Protein AF-A0AA39U6V2-F1 (afdb_monomer_lite)

Radius of gyration: 27.91 Å; chains: 1; bounding box: 84×44×66 Å

pLDDT: mean 73.15, std 20.42, range [31.34, 96.06]

Secondary structure (DSSP, 8-state):
--------------SS---------------TT-SSHHHHHHHHHHHHHHHHTTSSTT-------TTTTS--GGGTT-S---GGGGGGHHHHHHHHHHHHHHHHHHHTSPPPSS-PPPHHHHHHTSHHHHHHHHHHHHHHHHHHHHHTPPPSSTTTT-HHHHHHHHHHHHHTT-PPPGGGT-PPPPTT---TT-----HHHHHHHHHHHHHHHHHHHHHHTT-

Foldseek 3Di:
DDDDDDDDDDDDDDDDDDDDDDDDDDDDDDDPPPPPVVVVVVVVVVVVVVVVVPPCPPPPPPPVPVVVVPDDPLVLLPDDDDPLLPVLVVLSVVLSVQLVVLVVVQVVDDDDPPLQQRSSLVSCLDPVSLQSVLSSLLSQLQSCQVVVDPDPDQSRNHLVVLVVSQVSSVVSVHHDDPVSRDRDDDPPRCDVPVPPVPVVNVVVVVVVVVVVVVVVVVVVVVD

Organism: NCBI:txid153914

Sequence (223 aa):
MAFLLCITTVASFPSSLLVVVLAGPSFPFSFPSLQVQASTMLSLLFLSLFLAGRVFAFSFNVTVTPALAALAPSELLDFPFPSSISSCQSACDAANGVIANCTSSAQAATPSPDATPDPASACLCADTTVSALLTCEQCIYTAQIAANVPRSDPRAGSQPLLAAYSAACAAANITLLAPQTALALPENWDGPAGMHLSAAATVFTVMAATGMGVGAMWMLSNL

Structure (mmCIF, N/CA/C/O backbone):
data_AF-A0AA39U6V2-F1
#
_entry.id   AF-A0AA39U6V2-F1
#
loop_
_atom_site.group_PDB
_atom_site.id
_atom_site.type_symbol
_atom_site.label_atom_id
_atom_site.label_alt_id
_atom_site.label_comp_id
_atom_site.label_asym_id
_atom_site.label_entity_id
_atom_site.label_seq_id
_atom_site.pdbx_PDB_ins_code
_atom_site.Cartn_x
_atom_site.Cartn_y
_atom_site.Cartn_z
_atom_site.occupancy
_atom_site.B_iso_or_equiv
_atom_site.auth_seq_id
_atom_site.auth_comp_id
_atom_site.auth_asym_id
_atom_site.auth_atom_id
_atom_site.pdbx_PDB_model_num
ATOM 1 N N . MET A 1 1 ? 29.976 14.182 48.089 1.00 42.72 1 MET A N 1
ATOM 2 C CA . MET A 1 1 ? 29.616 15.269 47.153 1.00 42.72 1 MET A CA 1
ATOM 3 C C . MET A 1 1 ? 28.590 14.708 46.186 1.00 42.72 1 MET A C 1
ATOM 5 O O . MET A 1 1 ? 28.948 13.891 45.352 1.00 42.72 1 MET A O 1
ATOM 9 N N . ALA A 1 2 ? 27.314 15.023 46.401 1.00 37.25 2 ALA A N 1
ATOM 10 C CA . ALA A 1 2 ? 26.205 14.515 45.599 1.00 37.25 2 ALA A CA 1
ATOM 11 C C . ALA A 1 2 ? 25.944 15.482 44.438 1.00 37.25 2 ALA A C 1
ATOM 13 O O . ALA A 1 2 ? 25.658 16.654 44.674 1.00 37.25 2 ALA A O 1
ATOM 14 N N . PHE A 1 3 ? 26.080 15.003 43.202 1.00 37.84 3 PHE A N 1
ATOM 15 C CA . PHE A 1 3 ? 25.697 15.753 42.008 1.00 37.84 3 PHE A CA 1
ATOM 16 C C . PHE A 1 3 ? 24.199 15.537 41.778 1.00 37.84 3 PHE A C 1
ATOM 18 O O . PHE A 1 3 ? 23.766 14.468 41.353 1.00 37.84 3 PHE A O 1
ATOM 25 N N . LEU A 1 4 ? 23.407 16.544 42.143 1.00 43.47 4 LEU A N 1
ATOM 26 C CA . LEU A 1 4 ? 21.963 16.575 41.946 1.00 43.47 4 LEU A CA 1
ATOM 27 C C . LEU A 1 4 ? 21.691 17.004 40.493 1.00 43.47 4 LEU A C 1
ATOM 29 O O . LEU A 1 4 ? 21.831 18.176 40.151 1.00 43.47 4 LEU A O 1
ATOM 33 N N . LEU A 1 5 ? 21.349 16.054 39.622 1.00 42.88 5 LEU A N 1
ATOM 34 C CA . LEU A 1 5 ? 20.934 16.330 38.244 1.00 42.88 5 LEU A CA 1
ATOM 35 C C . LEU A 1 5 ? 19.432 16.646 38.240 1.00 42.88 5 LEU A C 1
ATOM 37 O O . LEU A 1 5 ? 18.590 15.756 38.309 1.00 42.88 5 LEU A O 1
ATOM 41 N N . CYS A 1 6 ? 19.110 17.938 38.212 1.00 39.47 6 CYS A N 1
ATOM 42 C CA . CYS A 1 6 ? 17.753 18.443 38.041 1.00 39.47 6 CYS A CA 1
ATOM 43 C C . CYS A 1 6 ? 17.422 18.440 36.540 1.00 39.47 6 CYS A C 1
ATOM 45 O O . CYS A 1 6 ? 17.970 19.246 35.790 1.00 39.47 6 CYS A O 1
ATOM 47 N N . ILE A 1 7 ? 16.574 17.512 36.090 1.00 41.94 7 ILE A N 1
ATOM 48 C CA . ILE A 1 7 ? 16.043 17.496 34.721 1.00 41.94 7 ILE A CA 1
ATOM 49 C C . ILE A 1 7 ? 14.693 18.210 34.762 1.00 41.94 7 ILE A C 1
ATOM 51 O O . ILE A 1 7 ? 13.699 17.649 35.220 1.00 41.94 7 ILE A O 1
ATOM 55 N N . THR A 1 8 ? 14.659 19.466 34.323 1.00 46.03 8 THR A N 1
ATOM 56 C CA . THR A 1 8 ? 13.411 20.198 34.108 1.00 46.03 8 THR A CA 1
ATOM 57 C C . THR A 1 8 ? 12.792 19.819 32.761 1.00 46.03 8 THR A C 1
ATOM 59 O O . THR A 1 8 ? 13.464 19.645 31.748 1.00 46.03 8 THR A O 1
ATOM 62 N N . THR A 1 9 ? 11.475 19.660 32.799 1.00 41.62 9 THR A N 1
ATOM 63 C CA . THR A 1 9 ? 10.540 19.318 31.721 1.00 41.62 9 THR A CA 1
ATOM 64 C C . THR A 1 9 ? 10.739 20.114 30.428 1.00 41.62 9 THR A C 1
ATOM 66 O O . THR A 1 9 ? 10.840 21.340 30.462 1.00 41.62 9 THR A O 1
ATOM 69 N N . VAL A 1 10 ? 10.690 19.424 29.284 1.00 39.44 10 VAL A N 1
ATOM 70 C CA . VAL A 1 10 ? 10.719 20.032 27.945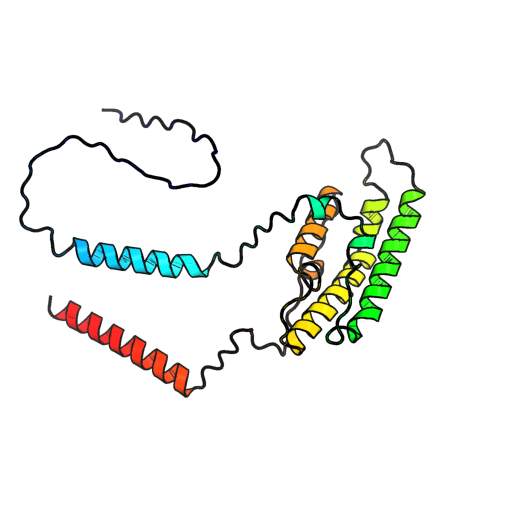 1.00 39.44 10 VAL A CA 1
ATOM 71 C C . VAL A 1 10 ? 9.284 20.284 27.478 1.00 39.44 10 VAL A C 1
ATOM 73 O O . VAL A 1 10 ? 8.510 19.345 27.301 1.00 39.44 10 VAL A O 1
ATOM 76 N N . ALA A 1 11 ? 8.925 21.554 27.299 1.00 39.91 11 ALA A N 1
ATOM 77 C CA . ALA A 1 11 ? 7.683 21.965 26.652 1.00 39.91 11 ALA A CA 1
ATOM 78 C C . ALA A 1 11 ? 7.805 21.801 25.127 1.00 39.91 11 ALA A C 1
ATOM 80 O O . ALA A 1 11 ? 8.821 22.171 24.537 1.00 39.91 11 ALA A O 1
ATOM 81 N N . SER A 1 12 ? 6.770 21.255 24.486 1.00 41.44 12 SER A N 1
ATOM 82 C CA . SER A 1 12 ? 6.706 21.102 23.032 1.00 41.44 12 SER A CA 1
ATOM 83 C C . SER A 1 12 ? 6.427 22.444 22.352 1.00 41.44 12 SER A C 1
ATOM 85 O O . SER A 1 12 ? 5.383 23.048 22.594 1.00 41.44 12 SER A O 1
ATOM 87 N N . PHE A 1 13 ? 7.307 22.868 21.447 1.00 38.94 13 PHE A N 1
ATOM 88 C CA . PHE A 1 13 ? 7.009 23.878 20.430 1.00 38.94 13 PHE A CA 1
ATOM 89 C C . PHE A 1 13 ? 7.361 23.323 19.044 1.00 38.94 13 PHE A C 1
ATOM 91 O O . PHE A 1 13 ? 8.359 22.607 18.916 1.00 38.94 13 PHE A O 1
ATOM 98 N N . PRO A 1 14 ? 6.554 23.611 18.007 1.00 51.00 14 PRO A N 1
ATOM 99 C CA . PRO A 1 14 ? 6.802 23.117 16.666 1.00 51.00 14 PRO A CA 1
ATOM 100 C C . PRO A 1 14 ? 7.893 23.953 15.989 1.00 51.00 14 PRO A C 1
ATOM 102 O O . PRO A 1 14 ? 7.882 25.178 16.048 1.00 51.00 14 PRO A O 1
ATOM 105 N N . SER A 1 15 ? 8.804 23.257 15.314 1.00 54.12 15 SER A N 1
ATOM 106 C CA . SER A 1 15 ? 9.615 23.753 14.200 1.00 54.12 15 SER A CA 1
ATOM 107 C C . SER A 1 15 ? 10.343 25.085 14.406 1.00 54.12 15 SER A C 1
ATOM 109 O O . SER A 1 15 ? 9.875 26.127 13.955 1.00 54.12 15 SER A O 1
ATOM 111 N N . SER A 1 16 ? 11.551 25.029 14.973 1.00 48.81 16 SER A N 1
ATOM 112 C CA . SER A 1 16 ? 12.776 25.636 14.412 1.00 48.81 16 SER A CA 1
ATOM 113 C C . SER A 1 16 ? 13.924 25.555 15.420 1.00 48.81 16 SER A C 1
ATOM 115 O O . SER A 1 16 ? 13.785 25.982 16.558 1.00 48.81 16 SER A O 1
ATOM 117 N N . LEU A 1 17 ? 15.069 25.052 14.952 1.00 42.44 17 LEU A N 1
ATOM 118 C CA . LEU A 1 17 ? 16.411 25.350 15.460 1.00 42.44 17 LEU A CA 1
ATOM 119 C C . LEU A 1 17 ? 16.651 25.124 16.975 1.00 42.44 17 LEU A C 1
ATOM 121 O O . LEU A 1 17 ? 16.586 26.044 17.788 1.00 42.44 17 LEU A O 1
ATOM 125 N N . LEU A 1 18 ? 17.047 23.903 17.350 1.00 45.00 18 LEU A N 1
ATOM 126 C CA . LEU A 1 18 ? 17.619 23.637 18.674 1.00 45.00 18 LEU A CA 1
ATOM 127 C C . LEU A 1 18 ? 19.049 24.209 18.739 1.00 45.00 18 LEU A C 1
ATOM 129 O O . LEU A 1 18 ? 20.009 23.553 18.340 1.00 45.00 18 LEU A O 1
ATOM 133 N N . VAL A 1 19 ? 19.197 25.439 19.232 1.00 43.78 19 VAL A N 1
ATOM 134 C CA . VAL A 1 19 ? 20.503 26.022 19.574 1.00 43.78 19 VAL A CA 1
ATOM 135 C C . VAL A 1 19 ? 20.827 25.652 21.019 1.00 43.78 19 VAL A C 1
ATOM 137 O O . VAL A 1 19 ? 20.274 26.220 21.957 1.00 43.78 19 VAL A O 1
ATOM 140 N N . VAL A 1 20 ? 21.732 24.693 21.214 1.00 46.94 20 VAL A N 1
ATOM 141 C CA . VAL A 1 20 ? 22.285 24.386 22.539 1.00 46.94 20 VAL A CA 1
ATOM 142 C C . VAL A 1 20 ? 23.408 25.385 22.829 1.00 46.94 20 VAL A C 1
ATOM 144 O O . VAL A 1 20 ? 24.518 25.248 22.322 1.00 46.94 20 VAL A O 1
ATOM 147 N N . VAL A 1 21 ? 23.119 26.410 23.634 1.00 46.88 21 VAL A N 1
ATOM 148 C CA . VAL A 1 21 ? 24.133 27.340 24.156 1.00 46.88 21 VAL A CA 1
ATOM 149 C C . VAL A 1 21 ? 24.703 26.758 25.450 1.00 46.88 21 VAL A C 1
ATOM 151 O O . VAL A 1 21 ? 24.075 26.832 26.503 1.00 46.88 21 VAL A O 1
ATOM 154 N N . LEU A 1 22 ? 25.901 26.174 25.384 1.00 42.38 22 LEU A N 1
ATOM 155 C CA . LEU A 1 22 ? 26.667 25.798 26.575 1.00 42.38 22 LEU A CA 1
ATOM 156 C C . LEU A 1 22 ? 27.442 27.022 27.077 1.00 42.38 22 LEU A C 1
ATOM 158 O O . LEU A 1 22 ? 28.514 27.344 26.569 1.00 42.38 22 LEU A O 1
ATOM 162 N N . ALA A 1 23 ? 26.893 27.710 28.077 1.00 48.53 23 ALA A N 1
ATOM 163 C CA . ALA A 1 23 ? 27.618 28.724 28.832 1.00 48.53 23 ALA A CA 1
ATOM 164 C C . ALA A 1 23 ? 28.467 28.036 29.916 1.00 48.53 23 ALA A C 1
ATOM 166 O O . ALA A 1 23 ? 27.937 27.550 30.914 1.00 48.53 23 ALA A O 1
ATOM 167 N N . GLY A 1 24 ? 29.784 27.977 29.711 1.00 54.94 24 GLY A N 1
ATOM 168 C CA . GLY A 1 24 ? 30.760 27.516 30.702 1.00 54.94 24 GLY A CA 1
ATOM 169 C C . GLY A 1 24 ? 31.774 28.618 31.043 1.00 54.94 24 GLY A C 1
ATOM 170 O O . GLY A 1 24 ? 32.101 29.421 30.167 1.00 54.94 24 GLY A O 1
ATOM 171 N N . PRO A 1 25 ? 32.271 28.691 32.294 1.00 52.97 25 PRO A N 1
ATOM 172 C CA . PRO A 1 25 ? 33.233 29.705 32.715 1.00 52.97 25 PRO A CA 1
ATOM 173 C C . PRO A 1 25 ? 34.608 29.503 32.064 1.00 52.97 25 PRO A C 1
ATOM 175 O O . PRO A 1 25 ? 35.142 28.397 31.987 1.00 52.97 25 PRO A O 1
ATOM 178 N N . SER A 1 26 ? 35.179 30.616 31.613 1.00 54.88 26 SER A N 1
ATOM 179 C CA . SER A 1 26 ? 36.471 30.739 30.944 1.00 54.88 26 SER A CA 1
ATOM 180 C C . SER A 1 26 ? 37.648 30.438 31.879 1.00 54.88 26 SER A C 1
ATOM 182 O O . SER A 1 26 ? 37.925 31.215 32.793 1.00 54.88 26 SER A O 1
ATOM 184 N N . PHE A 1 27 ? 38.385 29.361 31.597 1.00 46.59 27 PHE A N 1
ATOM 185 C CA . PHE A 1 27 ? 39.716 29.095 32.153 1.00 46.59 27 PHE A CA 1
ATOM 186 C C . PHE A 1 27 ? 40.778 29.179 31.044 1.00 46.59 27 PHE A C 1
ATOM 188 O O . PHE A 1 27 ? 40.578 28.593 29.978 1.00 46.59 27 PHE A O 1
ATOM 195 N N . PRO A 1 28 ? 41.921 29.854 31.266 1.00 53.91 28 PRO A N 1
ATOM 196 C CA . PRO A 1 28 ? 43.024 29.870 30.317 1.00 53.91 28 PRO A CA 1
ATOM 197 C C . PRO A 1 28 ? 43.968 28.693 30.603 1.00 53.91 28 PRO A C 1
ATOM 199 O O . PRO A 1 28 ? 44.852 28.788 31.450 1.00 53.91 28 PRO A O 1
ATOM 202 N N . PHE A 1 29 ? 43.797 27.578 29.892 1.00 45.31 29 PHE A N 1
ATOM 203 C CA . PHE A 1 29 ? 44.800 26.511 29.838 1.00 45.31 29 PHE A CA 1
ATOM 204 C C . PHE A 1 29 ? 45.290 26.340 28.401 1.00 45.31 29 PHE A C 1
ATOM 206 O O . PHE A 1 29 ? 44.526 26.013 27.496 1.00 45.31 29 PHE A O 1
ATOM 213 N N . SER A 1 30 ? 46.582 26.595 28.207 1.00 49.34 30 SER A N 1
ATOM 214 C CA . SER A 1 30 ? 47.288 26.439 26.939 1.00 49.34 30 SER A CA 1
ATOM 215 C C . SER A 1 30 ? 47.846 25.014 26.858 1.00 49.34 30 SER A C 1
ATOM 217 O O . SER A 1 30 ? 48.732 24.659 27.633 1.00 49.34 30 SER A O 1
ATOM 219 N N . PHE A 1 31 ? 47.316 24.192 25.946 1.00 44.50 31 PHE A N 1
ATOM 220 C CA . PHE A 1 31 ? 47.797 22.833 25.659 1.00 44.50 31 PHE A CA 1
ATOM 221 C C . PHE A 1 31 ? 48.234 22.732 24.187 1.00 44.50 31 PHE A C 1
ATOM 223 O O . PHE A 1 31 ? 47.377 22.669 23.302 1.00 44.50 31 PHE A O 1
ATOM 230 N N . PRO A 1 32 ? 49.542 22.677 23.877 1.00 49.19 32 PRO A N 1
ATOM 231 C CA . PRO A 1 32 ? 50.026 22.512 22.513 1.00 49.19 32 PRO A CA 1
ATOM 232 C C . PRO A 1 32 ? 50.204 21.019 22.198 1.00 49.19 32 PRO A C 1
ATOM 234 O O . PRO A 1 32 ? 51.324 20.523 22.119 1.00 49.19 32 PRO A O 1
ATOM 237 N N . SER A 1 33 ? 49.115 20.250 22.093 1.00 52.19 33 SER A N 1
ATOM 238 C CA . SER A 1 33 ? 49.197 18.834 21.650 1.00 52.19 33 SER A CA 1
ATOM 239 C C . SER A 1 33 ? 47.904 18.256 21.055 1.00 52.19 33 SER A C 1
ATOM 241 O O . SER A 1 33 ? 47.870 17.095 20.665 1.00 52.19 33 SER A O 1
ATOM 243 N N . LEU A 1 34 ? 46.827 19.043 20.964 1.00 45.47 34 LEU A N 1
ATOM 244 C CA . LEU A 1 34 ? 45.460 18.549 20.736 1.00 45.47 34 LEU A CA 1
ATOM 245 C C . LEU A 1 34 ? 44.906 18.826 19.325 1.00 45.47 34 LEU A C 1
ATOM 247 O O . LEU A 1 34 ? 43.698 18.788 19.121 1.00 45.47 34 LEU A O 1
ATOM 251 N N . GLN A 1 35 ? 45.758 19.113 18.334 1.00 49.94 35 GLN A N 1
ATOM 252 C CA . GLN A 1 35 ? 45.289 19.409 16.968 1.00 49.94 35 GLN A CA 1
ATOM 253 C C . GLN A 1 35 ? 45.182 18.188 16.043 1.00 49.94 35 GLN A C 1
ATOM 255 O O . GLN A 1 35 ? 44.437 18.245 15.069 1.00 49.94 35 GLN A O 1
ATOM 260 N N . VAL A 1 36 ? 45.841 17.063 16.344 1.00 50.19 36 VAL A N 1
ATOM 261 C CA . VAL A 1 36 ? 45.802 15.879 15.457 1.00 50.19 36 VAL A CA 1
ATOM 262 C C . VAL A 1 36 ? 44.651 14.920 15.802 1.00 50.19 36 VAL A C 1
ATOM 264 O O . VAL A 1 36 ? 44.152 14.215 14.931 1.00 50.19 36 VAL A O 1
ATOM 267 N N . GLN A 1 37 ? 44.138 14.949 17.037 1.00 50.31 3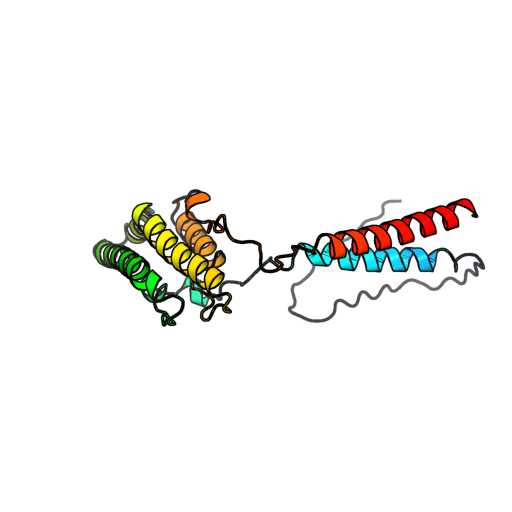7 GLN A N 1
ATOM 268 C CA . GLN A 1 37 ? 43.042 14.068 17.472 1.00 50.31 37 GLN A CA 1
ATOM 269 C C . GLN A 1 37 ? 41.632 14.632 17.206 1.00 50.31 37 GLN A C 1
ATOM 271 O O . GLN A 1 37 ? 40.656 13.885 17.215 1.00 50.31 37 GLN A O 1
ATOM 276 N N . ALA A 1 38 ? 41.508 15.936 16.932 1.00 51.62 38 ALA A N 1
ATOM 277 C CA . ALA A 1 38 ? 40.216 16.572 16.664 1.00 51.62 38 ALA A CA 1
ATOM 278 C C . ALA A 1 38 ? 39.691 16.302 15.237 1.00 51.62 38 ALA A C 1
ATOM 280 O O . ALA A 1 38 ? 38.481 16.252 15.021 1.00 51.62 38 ALA A O 1
ATOM 281 N N . SER A 1 39 ? 40.584 16.078 14.265 1.00 54.66 39 SER A N 1
ATOM 282 C CA . SER A 1 39 ? 40.201 15.876 12.858 1.00 54.66 39 SER A CA 1
ATOM 283 C C . SER A 1 39 ? 39.618 14.477 12.590 1.00 54.66 39 SER A C 1
ATOM 285 O O . SER A 1 39 ? 38.651 14.324 11.840 1.00 54.66 39 SER A O 1
ATOM 287 N N . THR A 1 40 ? 40.131 13.443 13.267 1.00 54.22 40 THR A N 1
ATOM 288 C CA . THR A 1 40 ? 39.642 12.058 13.129 1.00 54.22 40 THR A CA 1
ATOM 289 C C . THR A 1 40 ? 38.294 11.835 13.820 1.00 54.22 40 THR A C 1
ATOM 291 O O . THR A 1 40 ? 37.453 11.101 13.299 1.00 54.22 40 THR A O 1
ATOM 294 N N . MET A 1 41 ? 38.035 12.531 14.932 1.00 56.56 41 MET A N 1
ATOM 295 C CA . MET A 1 41 ? 36.731 12.530 15.611 1.00 56.56 41 MET A CA 1
ATOM 296 C C . MET A 1 41 ? 35.630 13.184 14.759 1.00 56.56 41 MET A C 1
ATOM 298 O O . MET A 1 41 ? 34.507 12.683 14.722 1.00 56.56 41 MET A O 1
ATOM 302 N N . LEU A 1 42 ? 35.947 14.247 14.008 1.00 56.91 42 LEU A N 1
ATOM 303 C CA . LEU A 1 42 ? 34.973 14.941 13.156 1.00 56.91 42 LEU A CA 1
ATOM 304 C C . LEU A 1 42 ? 34.559 14.106 11.925 1.00 56.91 42 LEU A C 1
ATOM 306 O O . LEU A 1 42 ? 33.385 14.104 11.558 1.00 56.91 42 LEU A O 1
ATOM 310 N N . SER A 1 43 ? 35.479 13.334 11.329 1.00 59.28 43 SER A N 1
ATOM 311 C CA . SER A 1 43 ? 35.159 12.443 10.194 1.00 59.28 43 SER A CA 1
ATOM 312 C C . SER A 1 43 ? 34.299 11.235 10.588 1.00 59.28 43 SER A C 1
ATOM 314 O O . SER A 1 43 ? 33.399 10.863 9.837 1.00 59.28 43 SER A O 1
ATOM 316 N N . LEU A 1 44 ? 34.507 10.646 11.773 1.00 57.09 44 LEU A N 1
ATOM 317 C CA . LEU A 1 44 ? 33.650 9.558 12.275 1.00 57.09 44 LEU A CA 1
ATOM 318 C C . LEU A 1 44 ? 32.238 10.047 12.639 1.00 57.09 44 LEU A C 1
ATOM 320 O O . LEU A 1 44 ? 31.260 9.308 12.485 1.00 57.09 44 LEU A O 1
ATOM 324 N N . LEU A 1 45 ? 32.109 11.309 13.059 1.00 58.16 45 LEU A N 1
ATOM 325 C CA . LEU A 1 45 ? 30.815 11.931 13.339 1.00 58.16 45 LEU A CA 1
ATOM 326 C C . LEU A 1 45 ? 30.030 12.197 12.039 1.00 58.16 45 LEU A C 1
ATOM 328 O O . LEU A 1 45 ? 28.842 11.893 11.971 1.00 58.16 45 LEU A O 1
ATOM 332 N N . PHE A 1 46 ? 30.696 12.632 10.961 1.00 59.56 46 PHE A N 1
ATOM 333 C CA . PHE A 1 46 ? 30.068 12.757 9.635 1.00 59.56 46 PHE A CA 1
ATOM 334 C C . PHE A 1 46 ? 29.707 11.399 9.002 1.00 59.56 46 PHE A C 1
ATOM 336 O O . PHE A 1 46 ? 28.643 11.277 8.394 1.00 59.56 46 PHE A O 1
ATOM 343 N N . LEU A 1 47 ? 30.536 10.360 9.174 1.00 58.19 47 LEU A N 1
ATOM 344 C CA . LEU A 1 47 ? 30.251 9.021 8.640 1.00 58.19 47 LEU A CA 1
ATOM 345 C C . LEU A 1 47 ? 29.075 8.335 9.368 1.00 58.19 47 LEU A C 1
ATOM 347 O O . LEU A 1 47 ? 28.261 7.672 8.726 1.00 58.19 47 LEU A O 1
ATOM 351 N N . SER A 1 48 ? 28.937 8.530 10.687 1.00 57.72 48 SER A N 1
ATOM 352 C CA . SER A 1 48 ? 27.795 8.010 11.463 1.00 57.72 48 SER A CA 1
ATOM 353 C C . SER A 1 48 ? 26.490 8.765 11.180 1.00 57.72 48 SER A C 1
ATOM 355 O O . SER A 1 48 ? 25.439 8.129 11.102 1.00 57.72 48 SER A O 1
ATOM 357 N N . LEU A 1 49 ? 26.549 10.074 10.902 1.00 57.16 49 LEU A N 1
ATOM 358 C CA . LEU A 1 49 ? 25.404 10.853 10.403 1.00 57.16 49 LEU A CA 1
ATOM 359 C C . LEU A 1 49 ? 24.922 10.372 9.020 1.00 57.16 49 LEU A C 1
ATOM 361 O O . LEU A 1 49 ? 23.716 10.315 8.783 1.00 57.16 49 LEU A O 1
ATOM 365 N N . PHE A 1 50 ? 25.828 9.957 8.125 1.00 53.12 50 PHE A N 1
ATOM 366 C CA . PHE A 1 50 ? 25.453 9.416 6.809 1.00 53.12 50 PHE A CA 1
ATOM 367 C C . PHE A 1 50 ? 24.964 7.956 6.844 1.00 53.12 50 PHE A C 1
ATOM 369 O O . PHE A 1 50 ? 24.112 7.592 6.031 1.00 53.12 50 PHE A O 1
ATOM 376 N N . LEU A 1 51 ? 25.448 7.125 7.779 1.00 51.16 51 LEU A N 1
ATOM 377 C CA . LEU A 1 51 ? 24.960 5.747 7.954 1.00 51.16 51 LEU A CA 1
ATOM 378 C C . LEU A 1 51 ? 23.619 5.683 8.704 1.00 51.16 51 LEU A C 1
ATOM 380 O O . LEU A 1 51 ? 22.761 4.880 8.337 1.00 51.16 51 LEU A O 1
ATOM 384 N N . ALA A 1 52 ? 23.385 6.555 9.692 1.00 47.41 52 ALA A N 1
ATOM 385 C CA . ALA A 1 52 ? 22.097 6.637 10.390 1.00 47.41 52 ALA A CA 1
ATOM 386 C C . ALA A 1 52 ? 20.963 7.177 9.492 1.00 47.41 52 ALA A C 1
ATOM 388 O O . ALA A 1 52 ? 19.793 6.857 9.704 1.00 47.41 52 ALA A O 1
ATOM 389 N N . GLY A 1 53 ? 21.299 7.934 8.440 1.00 48.44 53 GLY A N 1
ATOM 390 C CA . GLY A 1 53 ? 20.337 8.467 7.469 1.00 48.44 53 GLY A CA 1
ATOM 391 C C . GLY A 1 53 ? 19.720 7.435 6.514 1.00 48.44 53 GLY A C 1
ATOM 392 O O . GLY A 1 53 ? 18.819 7.788 5.757 1.00 48.44 53 GLY A O 1
ATOM 393 N N . ARG A 1 54 ? 20.171 6.169 6.520 1.00 44.22 54 ARG A N 1
ATOM 394 C CA . ARG A 1 54 ? 19.721 5.146 5.550 1.00 44.22 54 ARG A CA 1
ATOM 395 C C . ARG A 1 54 ? 18.683 4.151 6.076 1.00 44.22 54 ARG A C 1
ATOM 397 O O . ARG A 1 54 ? 18.256 3.298 5.308 1.00 44.22 54 ARG A O 1
ATOM 404 N N . VAL A 1 55 ? 18.233 4.271 7.330 1.00 42.25 55 VAL A N 1
ATOM 405 C CA . VAL A 1 55 ? 17.240 3.335 7.911 1.00 42.25 55 VAL A CA 1
ATOM 406 C C . VAL A 1 55 ? 15.891 3.998 8.241 1.00 42.25 55 VAL A C 1
ATOM 408 O O . VAL A 1 55 ? 14.900 3.301 8.415 1.00 42.25 55 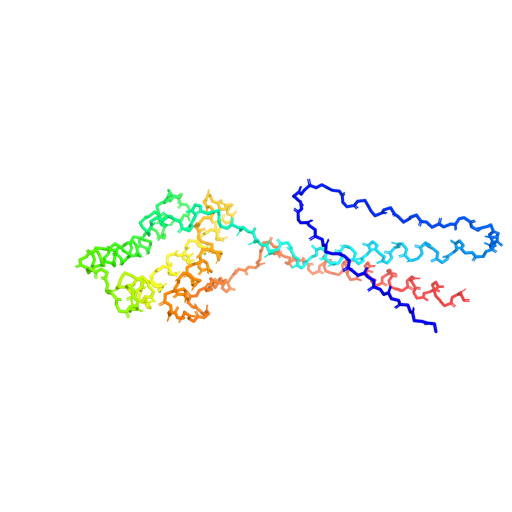VAL A O 1
ATOM 411 N N . PHE A 1 56 ? 15.787 5.335 8.231 1.00 34.34 56 PHE A N 1
ATOM 412 C CA . PHE A 1 56 ? 14.550 6.038 8.629 1.00 34.34 56 PHE A CA 1
ATOM 413 C C . PHE A 1 56 ? 13.822 6.823 7.526 1.00 34.34 56 PHE A C 1
ATOM 415 O O . PHE A 1 56 ? 12.776 7.410 7.795 1.00 34.34 56 PHE A O 1
ATOM 422 N N . ALA A 1 57 ? 14.270 6.769 6.267 1.00 31.91 57 ALA A N 1
ATOM 423 C CA . ALA A 1 57 ? 13.556 7.405 5.148 1.00 31.91 57 ALA A CA 1
ATOM 424 C C . ALA A 1 57 ? 12.313 6.626 4.650 1.00 31.91 57 ALA A C 1
ATOM 426 O O . ALA A 1 57 ? 11.720 7.004 3.646 1.00 31.91 57 ALA A O 1
ATOM 427 N N . PHE A 1 58 ? 11.890 5.573 5.359 1.00 34.53 58 PHE A N 1
ATOM 428 C CA . PHE A 1 58 ? 10.567 4.956 5.203 1.00 34.53 58 PHE A CA 1
ATOM 429 C C . PHE A 1 58 ? 9.819 4.841 6.539 1.00 34.53 58 PHE A C 1
ATOM 431 O O . PHE A 1 58 ? 8.962 3.982 6.699 1.00 34.53 58 PHE A O 1
ATOM 438 N N . SER A 1 59 ? 10.068 5.739 7.498 1.00 33.91 59 SER A N 1
ATOM 439 C CA . SER A 1 59 ? 8.978 6.104 8.406 1.00 33.91 59 SER A CA 1
ATOM 440 C C . SER A 1 59 ? 8.171 7.185 7.708 1.00 33.91 59 SER A C 1
ATOM 442 O O . SER A 1 59 ? 8.337 8.383 7.938 1.00 33.91 59 SER A O 1
ATOM 444 N N . PHE A 1 60 ? 7.301 6.744 6.803 1.00 31.34 60 PHE A N 1
ATOM 445 C CA . PHE A 1 60 ? 6.116 7.509 6.470 1.00 31.34 60 PHE A CA 1
ATOM 446 C C . PHE A 1 60 ? 5.263 7.559 7.748 1.00 31.34 60 PHE A C 1
ATOM 448 O O . PHE A 1 60 ? 4.238 6.899 7.861 1.00 31.34 60 PHE A O 1
ATOM 455 N N . ASN A 1 61 ? 5.654 8.407 8.703 1.00 33.22 61 ASN A N 1
ATOM 456 C CA . ASN A 1 61 ? 4.685 9.104 9.531 1.00 33.22 61 ASN A CA 1
ATOM 457 C C . ASN A 1 61 ? 4.008 10.136 8.619 1.00 33.22 61 ASN A C 1
ATOM 459 O O . ASN A 1 61 ? 4.073 11.342 8.852 1.00 33.22 61 ASN A O 1
ATOM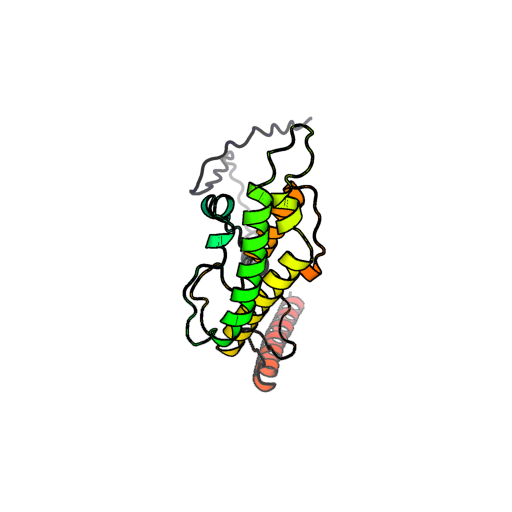 463 N N . VAL A 1 62 ? 3.357 9.656 7.547 1.00 33.16 62 VAL A N 1
ATOM 464 C CA . VAL A 1 62 ? 2.107 10.286 7.168 1.00 33.16 62 VAL A CA 1
ATOM 465 C C . VAL A 1 62 ? 1.303 10.056 8.428 1.00 33.16 62 VAL A C 1
ATOM 467 O O . VAL A 1 62 ? 0.831 8.953 8.695 1.00 33.16 62 VAL A O 1
ATOM 470 N N . THR A 1 63 ? 1.210 11.092 9.252 1.00 37.19 63 THR A N 1
ATOM 471 C CA . THR A 1 63 ? -0.039 11.332 9.946 1.00 37.19 63 THR A CA 1
ATOM 472 C C . THR A 1 63 ? -1.024 11.303 8.798 1.00 37.19 63 THR A C 1
ATOM 474 O O . THR A 1 63 ? -1.100 12.280 8.055 1.00 37.19 63 THR A O 1
ATOM 477 N N . VAL A 1 64 ? -1.599 10.119 8.527 1.00 43.59 64 VAL A N 1
ATOM 478 C CA . VAL A 1 64 ? -2.744 9.951 7.642 1.00 43.59 64 VAL A CA 1
ATOM 479 C C . VAL A 1 64 ? -3.612 11.087 8.095 1.00 43.59 64 VAL A C 1
ATOM 481 O O . VAL A 1 64 ? -3.975 11.139 9.275 1.00 43.59 64 VAL A O 1
ATOM 484 N N . THR A 1 65 ? -3.690 12.114 7.249 1.00 39.12 65 THR A N 1
ATOM 485 C CA . THR A 1 65 ? -4.223 13.406 7.655 1.00 39.12 65 THR A CA 1
ATOM 486 C C . THR A 1 65 ? -5.543 13.099 8.343 1.00 39.12 65 THR A C 1
ATOM 488 O O . THR A 1 65 ? -6.215 12.168 7.901 1.00 39.12 65 THR A O 1
ATOM 491 N N . PRO A 1 66 ? -5.935 13.795 9.419 1.00 49.06 66 PRO A N 1
ATOM 492 C CA . PRO A 1 66 ? -7.177 13.484 10.137 1.00 49.06 66 PRO A CA 1
ATOM 493 C C . PRO A 1 66 ? -8.412 13.370 9.213 1.00 49.06 66 PRO A C 1
ATOM 495 O O . PRO A 1 66 ? -9.408 12.777 9.601 1.00 49.06 66 PRO A O 1
ATOM 498 N N . ALA A 1 67 ? -8.307 13.851 7.967 1.00 44.75 67 ALA A N 1
ATOM 499 C CA . ALA A 1 67 ? -9.127 13.464 6.825 1.00 44.75 67 ALA A CA 1
ATOM 500 C C . ALA A 1 67 ? -9.326 11.937 6.640 1.00 44.75 67 ALA A C 1
ATOM 502 O O . ALA A 1 67 ? -10.467 11.505 6.650 1.00 44.75 67 ALA A O 1
ATOM 503 N N . LEU A 1 68 ? -8.289 11.092 6.521 1.00 50.09 68 LEU A N 1
ATOM 504 C CA . LEU A 1 68 ? -8.455 9.640 6.299 1.00 50.09 68 LEU A CA 1
ATOM 505 C C . LEU A 1 68 ? -9.131 8.908 7.465 1.00 50.09 68 LEU A C 1
ATOM 507 O O . LEU A 1 68 ? -9.753 7.877 7.234 1.00 50.09 68 LEU A O 1
ATOM 511 N N . ALA A 1 69 ? -9.062 9.444 8.687 1.00 48.91 69 ALA A N 1
ATOM 512 C CA . ALA A 1 69 ? -9.801 8.899 9.828 1.00 48.91 69 ALA A CA 1
ATOM 513 C C . ALA A 1 69 ? -11.320 9.156 9.739 1.00 48.91 69 ALA A C 1
ATOM 515 O O . ALA A 1 69 ? -12.083 8.552 10.487 1.00 48.91 69 ALA A O 1
ATOM 516 N N . ALA A 1 70 ? -11.754 10.041 8.836 1.00 54.34 70 ALA A N 1
ATOM 517 C CA . ALA A 1 70 ? -13.148 10.424 8.637 1.00 54.34 70 ALA A CA 1
ATOM 518 C C . ALA A 1 70 ? -13.679 10.114 7.225 1.00 54.34 70 ALA A C 1
ATOM 520 O O . ALA A 1 70 ? -14.825 10.454 6.933 1.00 54.34 70 ALA A O 1
ATOM 521 N N . LEU A 1 71 ? -12.880 9.495 6.344 1.00 63.78 71 LEU A N 1
ATOM 522 C CA . LEU A 1 71 ? -13.354 9.143 5.005 1.00 63.78 71 LEU A CA 1
ATOM 523 C C . LEU A 1 71 ? -14.350 7.983 5.084 1.00 63.78 71 LEU A C 1
ATOM 525 O O . LEU A 1 71 ? -14.103 6.969 5.741 1.00 63.78 71 LEU A O 1
ATOM 529 N N . ALA A 1 72 ? -15.473 8.131 4.383 1.00 74.62 72 ALA A N 1
ATOM 530 C CA . ALA A 1 72 ? -16.457 7.066 4.283 1.00 74.62 72 ALA A CA 1
ATOM 531 C C . ALA A 1 72 ? -15.839 5.844 3.568 1.00 74.62 72 ALA A C 1
ATOM 533 O O . ALA A 1 72 ? -15.051 6.021 2.634 1.00 74.62 72 ALA A O 1
ATOM 534 N N . PRO A 1 73 ? -16.217 4.603 3.929 1.00 73.31 73 PRO A N 1
ATOM 535 C CA . PRO A 1 73 ? -15.708 3.395 3.272 1.00 73.31 73 PRO A CA 1
ATOM 536 C C . PRO A 1 73 ? -15.916 3.396 1.752 1.00 73.31 73 PRO A C 1
ATOM 538 O O . PRO A 1 73 ? -15.101 2.852 1.016 1.00 73.31 73 PRO A O 1
ATOM 541 N N . SER A 1 74 ? -16.978 4.048 1.274 1.00 74.06 74 SER A N 1
ATOM 542 C CA . SER A 1 74 ? -17.275 4.225 -0.151 1.00 74.06 74 SER A CA 1
ATOM 543 C C . SER A 1 74 ? -16.288 5.137 -0.872 1.00 74.06 74 SER A C 1
ATOM 545 O O . SER A 1 74 ? -16.043 4.956 -2.057 1.00 74.06 74 SER A O 1
ATOM 547 N N . GLU A 1 75 ? -15.700 6.105 -0.171 1.00 82.56 75 GLU A N 1
ATOM 548 C CA . GLU A 1 75 ? -14.683 6.974 -0.754 1.00 82.56 75 GLU A CA 1
ATOM 549 C C . GLU A 1 75 ? -13.324 6.280 -0.787 1.00 82.56 75 GLU A C 1
ATOM 551 O O . GLU A 1 75 ? -12.419 6.789 -1.440 1.00 82.56 75 GLU A O 1
ATOM 556 N N . LEU A 1 76 ? -13.144 5.141 -0.094 1.00 82.75 76 LEU A N 1
ATOM 557 C CA . LEU A 1 76 ? -11.872 4.416 0.018 1.00 82.75 7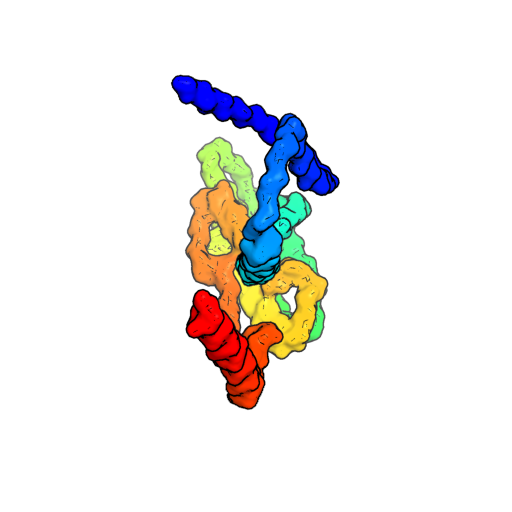6 LEU A CA 1
ATOM 558 C C . LEU A 1 76 ? -11.277 4.043 -1.346 1.00 82.75 76 LEU A C 1
ATOM 560 O O . LEU A 1 76 ? -10.076 4.214 -1.548 1.00 82.75 76 LEU A O 1
ATOM 564 N N . LEU A 1 77 ? -12.134 3.608 -2.270 1.00 86.56 77 LEU A N 1
ATOM 565 C CA . LEU A 1 77 ? -11.766 3.180 -3.619 1.00 86.56 77 LEU A CA 1
ATOM 566 C C . LEU A 1 77 ? -12.285 4.123 -4.715 1.00 86.56 77 LEU A C 1
ATOM 568 O O . LEU A 1 77 ? -12.235 3.775 -5.893 1.00 86.56 77 LEU A O 1
ATOM 572 N N . ASP A 1 78 ? -12.792 5.302 -4.347 1.00 88.19 78 ASP A N 1
ATOM 573 C CA . ASP A 1 78 ? -13.232 6.298 -5.322 1.00 88.19 78 ASP A CA 1
ATOM 574 C C . ASP A 1 78 ? -12.029 7.114 -5.803 1.00 88.19 78 ASP A C 1
ATOM 576 O O . ASP A 1 78 ? -11.661 8.147 -5.238 1.00 88.19 78 ASP A O 1
ATOM 580 N N . PHE A 1 79 ? -11.344 6.589 -6.813 1.00 88.69 79 PHE A N 1
ATOM 581 C CA . PHE A 1 79 ? -10.276 7.283 -7.518 1.00 88.69 79 PHE A CA 1
ATOM 582 C C . PHE A 1 79 ? -10.318 6.938 -9.013 1.00 88.69 79 PHE A C 1
ATOM 584 O O . PHE A 1 79 ? -10.754 5.852 -9.403 1.00 88.69 79 PHE A O 1
ATOM 591 N N . PRO A 1 80 ? -9.861 7.848 -9.890 1.00 90.81 80 PRO A N 1
ATO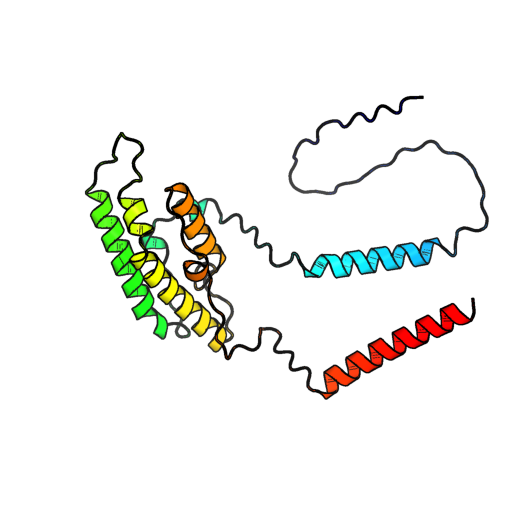M 592 C CA . PRO A 1 80 ? -9.816 7.577 -11.319 1.00 90.81 80 PRO A CA 1
ATOM 593 C C . PRO A 1 80 ? -8.791 6.478 -11.625 1.00 90.81 80 PRO A C 1
ATOM 595 O O . PRO A 1 80 ? -7.630 6.572 -11.224 1.00 90.81 80 PRO A O 1
ATOM 598 N N . PHE A 1 81 ? -9.199 5.460 -12.387 1.00 90.50 81 PHE A N 1
ATOM 599 C CA . PHE A 1 81 ? -8.312 4.395 -12.855 1.00 90.50 81 PHE A CA 1
ATOM 600 C C . PHE A 1 81 ? -7.587 4.838 -14.138 1.00 90.50 81 PHE A C 1
ATOM 602 O O . PHE A 1 81 ? -8.216 4.885 -15.201 1.00 90.50 81 PHE A O 1
ATOM 609 N N . PRO A 1 82 ? -6.276 5.163 -14.107 1.00 90.81 82 PRO A N 1
ATOM 610 C CA . PRO A 1 82 ? -5.517 5.332 -15.338 1.00 90.81 82 PRO A CA 1
ATOM 611 C C . PRO A 1 82 ? -5.457 4.014 -16.121 1.00 90.81 82 PRO A C 1
ATOM 613 O O . PRO A 1 82 ? -5.607 2.921 -15.571 1.00 90.81 82 PRO A O 1
ATOM 616 N N . SER A 1 83 ? -5.180 4.108 -17.422 1.00 91.31 83 SER A N 1
ATOM 617 C CA . SER A 1 83 ? -5.115 2.949 -18.324 1.00 91.31 83 SER A CA 1
ATOM 618 C C . SER A 1 83 ? -4.151 1.854 -17.848 1.00 91.31 83 SER A C 1
ATOM 620 O O . SER A 1 83 ? -4.421 0.677 -18.089 1.00 91.31 83 SER A O 1
ATOM 622 N N . SER A 1 84 ? -3.092 2.218 -17.114 1.00 88.81 84 SER A N 1
ATOM 623 C CA . SER A 1 84 ? -2.103 1.301 -16.529 1.00 88.81 84 SER A CA 1
ATOM 624 C C . SER A 1 84 ? -2.655 0.362 -15.452 1.00 88.81 84 SER A C 1
ATOM 626 O O . SER A 1 84 ? -2.060 -0.686 -15.228 1.00 88.81 84 SER A O 1
ATOM 628 N N . ILE A 1 85 ? -3.776 0.701 -14.803 1.00 92.88 85 ILE A N 1
ATOM 629 C CA . ILE A 1 85 ? -4.401 -0.122 -13.750 1.00 92.88 85 ILE A CA 1
ATOM 630 C C . ILE A 1 85 ? -5.830 -0.558 -14.099 1.00 92.88 85 ILE A C 1
ATOM 632 O O . ILE A 1 85 ? -6.532 -1.112 -13.256 1.00 92.88 85 ILE A O 1
ATOM 636 N N . SER A 1 86 ? -6.271 -0.330 -15.339 1.00 94.31 86 SER A N 1
ATOM 637 C CA . SER A 1 86 ? -7.632 -0.656 -15.796 1.00 94.31 86 SER A CA 1
ATOM 638 C C . SER A 1 86 ? -7.988 -2.142 -15.645 1.00 94.31 86 SER A C 1
ATOM 640 O O . SER A 1 86 ? -9.138 -2.480 -15.380 1.00 94.31 86 SER A O 1
ATOM 642 N N . SER A 1 87 ? -7.000 -3.040 -15.710 1.00 95.00 87 SER A N 1
ATOM 643 C CA . SER A 1 87 ? -7.185 -4.475 -15.458 1.00 95.00 87 SER A CA 1
ATOM 644 C C . SER A 1 87 ? -7.602 -4.802 -14.021 1.00 95.00 87 SER A C 1
ATOM 646 O O . SER A 1 87 ? -8.163 -5.867 -13.784 1.00 95.00 87 SER A O 1
ATOM 648 N N . CYS A 1 88 ? -7.335 -3.908 -13.067 1.00 96.06 88 CYS A N 1
ATOM 649 C CA . CYS A 1 88 ? -7.673 -4.087 -11.655 1.00 96.06 88 CYS A CA 1
ATOM 650 C C . CYS A 1 88 ? -9.073 -3.598 -11.300 1.00 96.06 88 CYS A C 1
ATOM 652 O O . CYS A 1 88 ? -9.547 -3.869 -10.198 1.00 96.06 88 CYS A O 1
ATOM 654 N N . GLN A 1 89 ? -9.744 -2.913 -12.228 1.00 95.31 89 GLN A N 1
ATOM 655 C CA . GLN A 1 89 ? -11.051 -2.321 -11.987 1.00 95.31 89 GLN A CA 1
ATOM 656 C C . GLN A 1 89 ? -12.069 -3.365 -11.515 1.00 95.31 89 GLN A C 1
ATOM 658 O O . GLN A 1 89 ? -12.726 -3.147 -10.509 1.00 95.31 89 GLN A O 1
ATOM 663 N N . SER A 1 90 ? -12.121 -4.546 -12.136 1.00 96.00 90 SER A N 1
ATOM 664 C CA . SER A 1 90 ? -13.059 -5.605 -11.737 1.00 96.00 90 SER A CA 1
ATOM 665 C C . SER A 1 90 ? -12.828 -6.129 -10.312 1.00 96.00 90 SER A C 1
ATOM 667 O O . SER A 1 90 ? -13.790 -6.419 -9.601 1.00 96.00 90 SER A O 1
ATOM 669 N N . ALA A 1 91 ? -11.570 -6.231 -9.869 1.00 95.81 91 ALA A N 1
ATOM 670 C CA . ALA A 1 91 ? -11.235 -6.635 -8.503 1.00 95.81 91 ALA A CA 1
ATOM 671 C C . ALA A 1 91 ? -11.643 -5.560 -7.484 1.00 95.81 91 ALA A C 1
ATOM 673 O O . ALA A 1 91 ? -12.154 -5.875 -6.409 1.00 95.81 91 ALA A O 1
ATOM 674 N N . CYS A 1 92 ? -11.458 -4.289 -7.840 1.00 95.12 92 CYS A N 1
ATOM 675 C CA . CYS A 1 92 ? -11.834 -3.157 -7.001 1.00 95.12 92 CYS A CA 1
ATOM 676 C C . CYS A 1 92 ? -13.349 -2.920 -6.973 1.00 95.12 92 CYS A C 1
ATOM 678 O O . CYS A 1 92 ? -13.893 -2.629 -5.912 1.00 95.12 92 CYS A O 1
ATOM 680 N N . ASP A 1 93 ? -14.054 -3.150 -8.080 1.00 95.12 93 ASP A N 1
ATOM 681 C CA . ASP A 1 93 ? -15.518 -3.132 -8.142 1.00 95.12 93 ASP A CA 1
ATOM 682 C C . ASP A 1 93 ? -16.120 -4.236 -7.261 1.00 95.12 93 ASP A C 1
ATOM 684 O O . ASP A 1 93 ? -17.094 -4.003 -6.543 1.00 95.12 93 ASP A O 1
ATOM 688 N N . ALA A 1 94 ? -15.512 -5.428 -7.247 1.00 95.00 94 ALA A N 1
ATOM 689 C CA . ALA A 1 94 ? -15.916 -6.508 -6.351 1.00 95.00 94 ALA A CA 1
ATOM 690 C C . ALA A 1 94 ? -15.712 -6.131 -4.873 1.00 95.00 94 ALA A C 1
ATOM 692 O O . ALA A 1 94 ? -16.617 -6.331 -4.061 1.00 95.00 94 ALA A O 1
ATOM 693 N N . ALA A 1 95 ? -14.563 -5.538 -4.526 1.00 94.75 95 ALA A N 1
ATOM 694 C CA . ALA A 1 95 ? -14.304 -5.035 -3.176 1.00 94.75 95 ALA A CA 1
ATOM 695 C C . ALA A 1 95 ? -15.310 -3.942 -2.771 1.00 94.75 95 ALA A C 1
ATOM 697 O O . ALA A 1 95 ? -15.887 -4.011 -1.684 1.00 94.75 95 ALA A O 1
ATOM 698 N N . ASN A 1 96 ? -15.601 -3.000 -3.672 1.00 94.00 96 ASN A N 1
ATOM 699 C CA . ASN A 1 96 ? -16.627 -1.975 -3.484 1.00 94.00 96 ASN A CA 1
ATOM 700 C C . ASN A 1 96 ? -18.013 -2.575 -3.251 1.00 94.00 96 ASN A C 1
ATOM 702 O O . ASN A 1 96 ? -18.733 -2.113 -2.369 1.00 94.00 96 ASN A O 1
ATOM 706 N N . GLY A 1 97 ? -18.377 -3.631 -3.980 1.00 94.19 97 GLY A N 1
ATOM 707 C CA . GLY A 1 97 ? -19.629 -4.352 -3.761 1.00 94.19 97 GLY A CA 1
ATOM 708 C C . GLY A 1 97 ? -19.729 -4.944 -2.352 1.00 94.19 97 GLY A C 1
ATOM 709 O O . GLY A 1 97 ? -20.759 -4.802 -1.694 1.00 94.19 97 GLY A O 1
ATOM 710 N N . VAL A 1 98 ? -18.651 -5.555 -1.847 1.00 93.12 98 VAL A N 1
ATOM 711 C CA . VAL A 1 98 ? -18.613 -6.111 -0.482 1.00 93.12 98 VAL A CA 1
ATOM 712 C C . VAL A 1 98 ? -18.704 -5.001 0.570 1.00 93.12 98 VAL A C 1
ATOM 714 O O . VAL A 1 98 ? -19.493 -5.108 1.508 1.00 93.12 98 VAL A O 1
ATOM 717 N N . ILE A 1 99 ? -17.970 -3.901 0.386 1.00 90.75 99 ILE A N 1
ATOM 718 C CA . ILE A 1 99 ? -17.993 -2.746 1.296 1.00 90.75 99 ILE A CA 1
ATOM 719 C C . ILE A 1 99 ? -19.374 -2.074 1.306 1.00 90.75 99 ILE A C 1
ATOM 721 O O . ILE A 1 99 ? -19.897 -1.743 2.375 1.00 90.75 99 ILE A O 1
ATOM 725 N N . ALA A 1 100 ? -20.001 -1.906 0.140 1.00 90.75 100 ALA A N 1
ATOM 726 C CA . ALA A 1 100 ? -21.339 -1.336 0.014 1.00 90.75 100 ALA A CA 1
ATOM 727 C C . ALA A 1 100 ? -22.395 -2.218 0.697 1.00 90.75 100 ALA A C 1
ATOM 729 O O . ALA A 1 100 ? -23.247 -1.699 1.423 1.00 90.75 100 ALA A O 1
ATOM 730 N N . ASN A 1 101 ? -22.299 -3.543 0.542 1.00 90.69 101 ASN A N 1
ATOM 731 C CA . ASN A 1 101 ? -23.159 -4.506 1.233 1.00 90.69 101 ASN A CA 1
ATOM 732 C C . ASN A 1 101 ? -22.968 -4.451 2.756 1.00 90.69 101 ASN A C 1
ATOM 734 O O . ASN A 1 101 ? -23.948 -4.489 3.503 1.00 90.69 101 ASN A O 1
ATOM 738 N N . CYS A 1 102 ? -21.730 -4.307 3.235 1.00 86.38 102 CYS A N 1
ATOM 739 C CA . CYS A 1 102 ? -21.456 -4.119 4.659 1.00 86.38 102 CYS A CA 1
ATOM 740 C C . CYS A 1 102 ? -22.019 -2.805 5.198 1.00 86.38 102 CYS A C 1
ATOM 742 O O . CYS A 1 102 ? -22.597 -2.775 6.277 1.00 86.38 102 CYS A O 1
ATOM 744 N N . THR A 1 103 ? -21.904 -1.724 4.433 1.00 82.50 103 THR A N 1
ATOM 745 C CA . THR A 1 103 ? -22.406 -0.408 4.841 1.00 82.50 103 THR A CA 1
ATOM 746 C C . THR A 1 103 ? -23.934 -0.428 4.957 1.00 82.50 103 THR A C 1
ATOM 748 O O . THR A 1 103 ? -24.478 -0.094 6.009 1.00 82.50 103 THR A O 1
ATOM 751 N N . SER A 1 104 ? -24.619 -0.932 3.926 1.00 80.69 104 SER A N 1
ATOM 752 C CA . SER A 1 104 ? -26.087 -0.990 3.867 1.00 80.69 104 SER A CA 1
ATOM 753 C C . SER A 1 104 ? -26.713 -1.959 4.880 1.00 80.69 104 SER A C 1
ATOM 755 O O . SER A 1 104 ? -27.759 -1.649 5.451 1.00 80.69 104 SER A O 1
ATOM 757 N N . SER A 1 105 ? -26.068 -3.094 5.167 1.00 71.69 105 SER A N 1
ATOM 758 C CA . SER A 1 105 ? -26.507 -4.013 6.233 1.00 71.69 105 SER A CA 1
ATOM 759 C C . SER A 1 105 ? -26.284 -3.444 7.638 1.00 71.69 105 SER A C 1
ATOM 761 O O . SER A 1 105 ? -27.102 -3.660 8.531 1.00 71.69 105 SER A O 1
ATOM 763 N N . ALA A 1 106 ? -25.221 -2.666 7.830 1.00 65.38 106 ALA A N 1
ATOM 764 C CA . ALA A 1 106 ? -24.889 -2.068 9.112 1.00 65.38 106 ALA A CA 1
ATOM 765 C C . ALA A 1 106 ? -25.784 -0.889 9.500 1.00 65.38 106 ALA A C 1
ATOM 767 O O . ALA A 1 106 ? -26.112 -0.729 10.670 1.00 65.38 106 ALA A O 1
ATOM 768 N N . GLN A 1 107 ? -26.230 -0.090 8.530 1.00 57.66 107 GLN A N 1
ATOM 769 C CA . GLN A 1 107 ? -27.169 1.010 8.776 1.00 57.66 107 GLN A CA 1
ATOM 770 C C . GLN A 1 107 ? -28.556 0.528 9.216 1.00 57.66 107 GLN A C 1
ATOM 772 O O . GLN A 1 107 ? -29.297 1.286 9.838 1.00 57.66 107 GLN A O 1
ATOM 777 N N . ALA A 1 108 ? -28.902 -0.731 8.934 1.00 55.53 108 ALA A N 1
ATOM 778 C CA . ALA A 1 108 ? -30.126 -1.345 9.437 1.00 55.53 108 ALA A CA 1
ATOM 779 C C . ALA A 1 108 ? -30.032 -1.736 10.922 1.00 55.53 108 ALA A C 1
ATOM 781 O O . ALA A 1 108 ? -31.061 -1.951 11.564 1.00 55.53 108 ALA A O 1
ATOM 782 N N . ALA A 1 109 ? -28.824 -1.830 11.478 1.00 57.38 109 ALA A N 1
ATOM 783 C CA . ALA A 1 109 ? -28.630 -2.215 12.860 1.00 57.38 109 ALA A CA 1
ATOM 784 C C . ALA A 1 109 ? -28.465 -0.969 13.737 1.00 57.38 109 ALA A C 1
ATOM 786 O O . ALA A 1 109 ? -27.492 -0.224 13.648 1.00 57.38 109 ALA A O 1
ATOM 787 N N . THR A 1 110 ? -29.455 -0.731 14.594 1.00 59.69 110 THR A N 1
ATOM 788 C CA . THR A 1 110 ? -29.398 0.309 15.623 1.00 59.69 110 THR A CA 1
ATOM 789 C C . THR A 1 110 ? -28.182 0.096 16.532 1.00 59.69 110 THR A C 1
ATOM 791 O O . THR A 1 110 ? -27.945 -1.051 16.922 1.00 59.69 110 THR A O 1
ATOM 794 N N . PRO A 1 111 ? -27.443 1.161 16.904 1.00 61.78 111 PRO A N 1
ATOM 795 C CA . PRO A 1 111 ? -26.290 1.050 17.793 1.00 61.78 111 PRO A CA 1
ATOM 796 C C . PRO A 1 111 ? -26.694 0.343 19.089 1.00 61.78 111 PRO A C 1
ATOM 798 O O . PRO A 1 111 ? -27.664 0.730 19.746 1.00 61.78 111 PRO A O 1
ATOM 801 N N . SER A 1 112 ? -25.979 -0.733 19.418 1.00 60.84 112 SER A N 1
ATOM 802 C CA . SER A 1 112 ? -26.240 -1.524 20.619 1.00 60.84 112 SER A CA 1
ATOM 803 C C . SER A 1 112 ? -25.717 -0.767 21.847 1.00 60.84 112 SER A C 1
ATOM 805 O O . SER A 1 112 ? -24.567 -0.324 21.833 1.00 60.84 112 SER A O 1
ATOM 807 N N . PRO A 1 113 ? -26.504 -0.610 22.925 1.00 77.19 113 PRO A N 1
ATOM 808 C CA . PRO A 1 113 ? -26.056 0.080 24.137 1.00 77.19 113 PRO A CA 1
ATOM 809 C C . PRO A 1 113 ? -24.996 -0.698 24.944 1.00 77.19 113 PRO A C 1
ATOM 811 O O . PRO A 1 113 ? -24.378 -0.127 25.840 1.00 77.19 113 PRO A O 1
ATOM 814 N N . ASP A 1 114 ? -24.750 -1.973 24.627 1.00 76.94 114 ASP A N 1
ATOM 815 C CA . ASP A 1 114 ? -24.015 -2.905 25.495 1.00 76.94 114 ASP A CA 1
ATOM 816 C C . ASP A 1 114 ? -22.505 -3.013 25.206 1.00 76.94 114 ASP A C 1
ATOM 818 O O . ASP A 1 114 ? -21.895 -4.048 25.473 1.00 76.94 114 ASP A O 1
ATOM 822 N N . ALA A 1 115 ? -21.878 -1.972 24.641 1.00 68.44 115 ALA A N 1
ATOM 823 C CA . ALA A 1 115 ? -20.451 -1.972 24.265 1.00 68.44 115 ALA A CA 1
ATOM 824 C C . ALA A 1 115 ? -20.033 -3.158 23.362 1.00 68.44 115 ALA A C 1
ATOM 826 O O . ALA A 1 115 ? -18.856 -3.515 23.272 1.00 68.44 115 ALA A O 1
ATOM 827 N N . THR A 1 116 ? -21.003 -3.782 22.692 1.00 70.75 116 THR A N 1
ATOM 828 C CA . THR A 1 116 ? -20.764 -4.793 21.663 1.00 70.75 116 THR A CA 1
ATOM 829 C C . THR A 1 116 ? -20.219 -4.082 20.422 1.00 70.75 116 THR A C 1
ATOM 831 O O . THR A 1 116 ? -20.697 -2.987 20.123 1.00 70.75 116 THR A O 1
ATOM 834 N N . PRO A 1 117 ? -19.231 -4.654 19.703 1.00 66.38 117 PRO A N 1
ATOM 835 C CA . PRO A 1 117 ? -18.710 -4.047 18.483 1.00 66.38 117 PRO A CA 1
ATOM 836 C C . PRO A 1 117 ? -19.857 -3.713 17.533 1.00 66.38 117 PRO A C 1
ATOM 838 O O . PRO A 1 117 ? -20.730 -4.558 17.313 1.00 66.38 117 PRO A O 1
ATOM 841 N N . ASP A 1 118 ? -19.861 -2.493 16.993 1.00 69.56 118 ASP A N 1
ATOM 842 C CA . ASP A 1 118 ? -20.874 -2.096 16.025 1.00 69.56 118 ASP A CA 1
ATOM 843 C C . ASP A 1 118 ? -20.942 -3.140 14.895 1.00 69.56 118 ASP A C 1
ATOM 845 O O . ASP A 1 118 ? -19.914 -3.534 14.338 1.00 69.56 118 ASP A O 1
ATOM 849 N N . PRO A 1 119 ? -22.134 -3.595 14.491 1.00 76.25 119 PRO A N 1
ATOM 850 C CA . PRO A 1 119 ? -22.271 -4.578 13.412 1.00 76.25 119 PRO A CA 1
ATOM 851 C C . PRO A 1 119 ? -21.642 -4.091 12.093 1.00 76.25 119 PRO A C 1
ATOM 853 O O . PRO A 1 119 ? -21.220 -4.901 11.266 1.00 76.25 119 PRO A O 1
ATOM 856 N N . ALA A 1 120 ? -21.499 -2.769 11.934 1.00 75.50 120 ALA A N 1
ATOM 857 C CA . ALA A 1 120 ? -20.731 -2.128 10.870 1.00 75.50 120 ALA A CA 1
ATOM 858 C C . ALA A 1 120 ? -19.256 -2.531 10.858 1.00 75.50 120 ALA A C 1
ATOM 860 O O . ALA A 1 120 ? -18.728 -2.940 9.822 1.00 75.50 120 ALA A O 1
ATOM 861 N N . SER A 1 121 ? -18.590 -2.413 12.006 1.00 80.81 121 SER A N 1
ATOM 862 C CA . SER A 1 121 ? -17.167 -2.704 12.123 1.00 80.81 121 SER A CA 1
ATOM 863 C C . SER A 1 121 ? -16.915 -4.205 12.046 1.00 80.81 121 SER A C 1
ATOM 865 O O . SER A 1 121 ? -15.944 -4.613 11.418 1.00 80.81 121 SER A O 1
ATOM 867 N N . ALA A 1 122 ? -17.837 -5.033 12.548 1.00 85.31 122 ALA A N 1
ATOM 868 C CA . ALA A 1 122 ? -17.774 -6.481 12.370 1.00 85.31 122 ALA A CA 1
ATOM 869 C C . ALA A 1 122 ? -17.828 -6.905 10.889 1.00 85.31 122 ALA A C 1
ATOM 871 O O . ALA A 1 122 ? -17.060 -7.772 10.477 1.00 85.31 122 ALA A O 1
ATOM 872 N N . CYS A 1 123 ? -18.686 -6.282 10.071 1.00 88.56 123 CYS A N 1
ATOM 873 C CA . CYS A 1 123 ? -18.770 -6.599 8.642 1.00 88.56 123 CYS A CA 1
ATOM 874 C C . CYS A 1 123 ? -17.564 -6.073 7.851 1.00 88.56 123 CYS A C 1
ATOM 876 O O . CYS A 1 123 ? -16.994 -6.789 7.024 1.00 88.56 123 CYS A O 1
ATOM 878 N N . LEU A 1 124 ? -17.139 -4.832 8.117 1.00 88.88 124 LEU A N 1
ATOM 879 C CA . LEU A 1 124 ? -15.956 -4.260 7.472 1.00 88.88 124 LEU A CA 1
ATOM 880 C C . LEU A 1 124 ? -14.709 -5.086 7.814 1.00 88.88 124 LEU A C 1
ATOM 882 O O . LEU A 1 124 ? -13.963 -5.490 6.930 1.00 88.88 124 LEU A O 1
ATOM 886 N N . CYS A 1 125 ? -14.516 -5.448 9.074 1.00 91.50 125 CYS A N 1
ATOM 887 C CA . CYS A 1 125 ? -13.348 -6.212 9.507 1.00 91.50 125 CYS A CA 1
ATOM 888 C C . CYS A 1 125 ? -13.459 -7.727 9.274 1.00 91.50 125 CYS A C 1
ATOM 890 O O . CYS A 1 125 ? -12.595 -8.470 9.735 1.00 91.50 125 CYS A O 1
ATOM 892 N N . ALA A 1 126 ? -14.487 -8.197 8.561 1.00 93.00 126 ALA A N 1
ATOM 893 C CA . ALA A 1 126 ? -14.621 -9.601 8.198 1.00 93.00 126 ALA A CA 1
ATOM 894 C C . ALA A 1 126 ? -13.550 -10.023 7.179 1.00 93.00 126 ALA A C 1
ATOM 896 O O . ALA A 1 126 ? -13.223 -9.275 6.252 1.00 93.00 126 ALA A O 1
ATOM 897 N N . ASP A 1 127 ? -13.072 -11.266 7.289 1.00 93.06 127 ASP A N 1
ATOM 898 C CA . ASP A 1 127 ? -12.040 -11.830 6.407 1.00 93.06 127 ASP A CA 1
ATOM 899 C C . ASP A 1 127 ? -12.384 -11.706 4.915 1.00 93.06 127 ASP A C 1
ATOM 901 O O . ASP A 1 127 ? -11.502 -11.481 4.087 1.00 93.06 127 ASP A O 1
ATOM 905 N N . THR A 1 128 ? -13.669 -11.804 4.557 1.00 93.75 128 THR A N 1
ATOM 906 C CA . THR A 1 128 ? -14.145 -11.660 3.173 1.00 93.75 128 THR A CA 1
ATOM 907 C C . THR A 1 128 ? -13.909 -10.258 2.622 1.00 93.75 128 THR A C 1
ATOM 909 O O . THR A 1 128 ? -13.467 -10.106 1.484 1.00 93.75 128 THR A O 1
ATOM 912 N N . THR A 1 129 ? -14.178 -9.234 3.431 1.00 92.44 129 THR A N 1
ATOM 913 C CA . THR A 1 129 ? -14.014 -7.825 3.057 1.00 92.44 129 THR A CA 1
ATOM 914 C C . THR A 1 129 ? -12.534 -7.482 2.961 1.00 92.44 129 THR A C 1
ATOM 916 O O . THR A 1 129 ? -12.093 -6.900 1.971 1.00 92.44 129 THR A O 1
ATOM 919 N N . VAL A 1 130 ? -11.750 -7.928 3.945 1.00 93.19 130 VAL A N 1
ATOM 920 C CA . VAL A 1 130 ? -10.296 -7.742 3.982 1.00 93.19 130 VAL A CA 1
ATOM 921 C C . VAL A 1 130 ? -9.624 -8.416 2.789 1.00 93.19 130 VAL A C 1
ATOM 923 O O . VAL A 1 130 ? -8.786 -7.807 2.132 1.00 93.19 130 VAL A O 1
ATOM 926 N N . SER A 1 131 ? -10.006 -9.653 2.466 1.00 95.12 131 SER A N 1
ATOM 927 C CA . SER A 1 131 ? -9.447 -10.389 1.329 1.00 95.12 131 SER A CA 1
ATOM 928 C C . SER A 1 131 ? -9.797 -9.740 -0.012 1.00 95.12 131 SER A C 1
ATOM 930 O O . SER A 1 131 ? -8.929 -9.644 -0.884 1.00 95.12 131 SER A O 1
ATOM 932 N N . ALA A 1 132 ? -11.027 -9.243 -0.176 1.00 95.31 132 ALA A N 1
ATOM 933 C CA . ALA A 1 132 ? -11.427 -8.518 -1.380 1.00 95.31 132 ALA A CA 1
ATOM 934 C C . ALA A 1 132 ? -10.645 -7.202 -1.532 1.00 95.31 132 ALA A C 1
ATOM 936 O O . ALA A 1 132 ? -10.109 -6.924 -2.607 1.00 95.31 132 ALA A O 1
ATOM 937 N N . LEU A 1 133 ? -10.509 -6.435 -0.443 1.00 93.75 133 LEU A N 1
ATOM 938 C CA . LEU A 1 133 ? -9.734 -5.195 -0.420 1.00 93.75 133 LEU A CA 1
ATOM 939 C C . LEU A 1 133 ? -8.254 -5.455 -0.731 1.00 93.75 133 LEU A C 1
ATOM 941 O O . LEU A 1 133 ? -7.687 -4.796 -1.599 1.00 93.75 133 LEU A O 1
ATOM 945 N N . LEU A 1 134 ? -7.649 -6.461 -0.092 1.00 94.75 134 LEU A N 1
ATOM 946 C CA . LEU A 1 134 ? -6.266 -6.853 -0.353 1.00 94.75 134 LEU A CA 1
ATOM 947 C C . LEU A 1 134 ? -6.075 -7.287 -1.807 1.00 94.75 134 LEU A C 1
ATOM 949 O O . LEU A 1 134 ? -5.074 -6.930 -2.411 1.00 94.75 134 LEU A O 1
ATOM 953 N N . THR A 1 135 ? -7.031 -8.004 -2.400 1.00 95.44 135 THR A N 1
ATOM 954 C CA . THR A 1 135 ? -6.946 -8.422 -3.809 1.00 95.44 135 THR A CA 1
ATOM 955 C C . THR A 1 135 ? -6.948 -7.219 -4.759 1.00 95.44 135 THR A C 1
ATOM 957 O O . THR A 1 135 ? -6.149 -7.179 -5.697 1.00 95.44 135 THR A O 1
ATOM 960 N N . CYS A 1 136 ? -7.797 -6.217 -4.506 1.00 95.38 136 CYS A N 1
ATOM 961 C CA . CYS A 1 136 ? -7.796 -4.963 -5.265 1.00 95.38 136 CYS A CA 1
ATOM 962 C C . CYS A 1 136 ? -6.462 -4.210 -5.107 1.00 95.38 136 CYS A C 1
ATOM 964 O O . CYS A 1 136 ? -5.798 -3.914 -6.104 1.00 95.38 136 CYS A O 1
ATOM 966 N N . GLU A 1 137 ? -6.024 -3.967 -3.869 1.00 94.88 137 GLU A N 1
ATOM 967 C CA . GLU A 1 137 ? -4.783 -3.239 -3.571 1.00 94.88 137 GLU A CA 1
ATOM 968 C C . GLU A 1 137 ? -3.543 -3.955 -4.130 1.00 94.88 137 GLU A C 1
ATOM 970 O O . GLU A 1 137 ? -2.655 -3.318 -4.698 1.00 94.88 137 GLU A O 1
ATOM 975 N N . GLN A 1 138 ? -3.504 -5.287 -4.046 1.00 95.44 138 GLN A N 1
ATOM 976 C CA . GLN A 1 138 ? -2.442 -6.120 -4.605 1.00 95.44 138 GLN A CA 1
ATOM 977 C C . GLN A 1 138 ? -2.412 -6.034 -6.135 1.00 95.44 138 GLN A C 1
ATOM 979 O O . GLN A 1 138 ? -1.336 -5.913 -6.725 1.00 95.44 138 GLN A O 1
ATOM 984 N N . CYS A 1 139 ? -3.573 -6.047 -6.797 1.00 95.88 139 CYS A N 1
ATOM 985 C CA . CYS A 1 139 ? -3.635 -5.854 -8.242 1.00 95.88 139 CYS A CA 1
ATOM 986 C C . CYS A 1 139 ? -3.077 -4.481 -8.631 1.00 95.88 139 CYS A C 1
ATOM 988 O O . CYS A 1 139 ? -2.195 -4.389 -9.482 1.00 95.88 139 CYS A O 1
ATOM 990 N N . ILE A 1 140 ? -3.526 -3.415 -7.968 1.00 94.88 140 ILE A N 1
ATOM 991 C CA . ILE A 1 140 ? -3.068 -2.053 -8.256 1.00 94.88 140 ILE A CA 1
ATOM 992 C C . ILE A 1 140 ? -1.559 -1.930 -8.039 1.00 94.88 140 ILE A C 1
ATOM 994 O O . ILE A 1 140 ? -0.856 -1.376 -8.884 1.00 94.88 140 ILE A O 1
ATOM 998 N N . TYR A 1 141 ? -1.051 -2.467 -6.931 1.00 93.88 141 TYR A N 1
ATOM 999 C CA . TYR A 1 141 ? 0.369 -2.442 -6.607 1.00 93.88 141 TYR A CA 1
ATOM 1000 C C . TYR A 1 141 ? 1.212 -3.165 -7.663 1.00 93.88 141 TYR A C 1
ATOM 1002 O O . TYR A 1 141 ? 2.189 -2.608 -8.165 1.00 93.88 141 TYR A O 1
ATOM 1010 N N . THR A 1 142 ? 0.802 -4.372 -8.061 1.00 94.12 142 THR A N 1
ATOM 1011 C CA . THR A 1 142 ? 1.500 -5.162 -9.090 1.00 94.12 142 THR A CA 1
ATOM 1012 C C . THR A 1 142 ? 1.451 -4.484 -10.464 1.00 94.12 142 THR A C 1
ATOM 1014 O O . THR A 1 142 ? 2.463 -4.452 -11.163 1.00 94.12 142 THR A O 1
ATOM 1017 N N . ALA A 1 143 ? 0.322 -3.868 -10.829 1.00 93.94 143 ALA A N 1
ATOM 1018 C CA . ALA A 1 143 ? 0.163 -3.134 -12.082 1.00 93.94 143 ALA A CA 1
ATOM 1019 C C . ALA A 1 143 ? 1.012 -1.851 -12.124 1.00 93.94 143 ALA A C 1
ATOM 1021 O O . ALA A 1 143 ? 1.669 -1.577 -13.129 1.00 93.94 143 ALA A O 1
ATOM 1022 N N . GLN A 1 144 ? 1.064 -1.088 -11.025 1.00 93.00 144 GLN A N 1
ATOM 1023 C CA . GLN A 1 144 ? 1.926 0.097 -10.915 1.00 93.00 144 GLN A CA 1
ATOM 1024 C C . GLN A 1 144 ? 3.408 -0.273 -11.015 1.00 93.00 144 GLN A C 1
ATOM 1026 O O . GLN A 1 144 ? 4.163 0.394 -11.724 1.00 93.00 144 GLN A O 1
ATOM 1031 N N . ILE A 1 145 ? 3.807 -1.361 -10.351 1.00 91.75 145 ILE A N 1
ATOM 1032 C CA . ILE A 1 145 ? 5.155 -1.918 -10.447 1.00 91.75 145 ILE A CA 1
ATOM 1033 C C . ILE A 1 145 ? 5.490 -2.305 -11.890 1.00 91.75 145 ILE A C 1
ATOM 1035 O O . ILE A 1 145 ? 6.538 -1.910 -12.398 1.00 91.75 145 ILE A O 1
ATOM 1039 N N . ALA A 1 146 ? 4.605 -3.049 -12.556 1.00 91.88 146 ALA A N 1
ATOM 1040 C CA . ALA A 1 146 ? 4.829 -3.523 -13.918 1.00 91.88 146 ALA A CA 1
ATOM 1041 C C . ALA A 1 146 ? 4.927 -2.369 -14.928 1.00 91.88 146 ALA A C 1
ATOM 1043 O O . ALA A 1 146 ? 5.722 -2.426 -15.863 1.00 91.88 146 ALA A O 1
ATOM 1044 N N . ALA A 1 147 ? 4.143 -1.308 -14.726 1.00 91.19 147 ALA A N 1
ATOM 1045 C CA . ALA A 1 147 ? 4.170 -0.117 -15.567 1.00 91.19 147 ALA A CA 1
ATOM 1046 C C . ALA A 1 147 ? 5.328 0.845 -15.234 1.00 91.19 147 ALA A C 1
ATOM 1048 O O . ALA A 1 147 ? 5.595 1.752 -16.021 1.00 91.19 147 ALA A O 1
ATOM 1049 N N . ASN A 1 148 ? 6.008 0.669 -14.093 1.00 89.69 148 ASN A N 1
ATOM 1050 C CA . ASN A 1 148 ? 7.047 1.569 -13.582 1.00 89.69 148 ASN A CA 1
ATOM 1051 C C . ASN A 1 148 ? 6.619 3.052 -13.601 1.00 89.69 148 ASN A C 1
ATOM 1053 O O . ASN A 1 148 ? 7.378 3.943 -13.988 1.00 89.69 148 ASN A O 1
ATOM 1057 N N . VAL A 1 149 ? 5.364 3.312 -13.228 1.00 88.88 149 VAL A N 1
ATOM 1058 C CA . VAL A 1 149 ? 4.798 4.665 -13.187 1.00 88.88 149 VAL A CA 1
ATOM 1059 C C . VAL A 1 149 ? 4.724 5.172 -11.750 1.00 88.88 149 VAL A C 1
ATOM 1061 O O . VAL A 1 149 ? 4.467 4.386 -10.834 1.00 88.88 149 VAL A O 1
ATOM 1064 N N . PRO A 1 150 ? 4.920 6.483 -11.519 1.00 86.31 150 PRO A N 1
ATOM 1065 C CA . PRO A 1 150 ? 4.655 7.062 -10.213 1.00 86.31 150 PRO A CA 1
ATOM 1066 C C . PRO A 1 150 ? 3.180 6.867 -9.851 1.00 86.31 150 PRO A C 1
ATOM 1068 O O . PRO A 1 150 ? 2.294 6.954 -10.705 1.00 86.31 150 PRO A O 1
ATOM 1071 N N . ARG A 1 151 ? 2.920 6.623 -8.566 1.00 83.69 151 ARG A N 1
ATOM 1072 C CA . ARG A 1 151 ? 1.563 6.477 -8.046 1.00 83.69 151 ARG A CA 1
ATOM 1073 C C . ARG A 1 151 ? 0.789 7.783 -8.270 1.00 83.69 151 ARG A C 1
ATOM 1075 O O . ARG A 1 151 ? 1.206 8.832 -7.785 1.00 83.69 151 ARG A O 1
ATOM 1082 N N . SER A 1 152 ? -0.322 7.714 -9.004 1.00 85.69 152 SER A N 1
ATOM 1083 C CA . SER A 1 152 ? -1.162 8.879 -9.323 1.00 85.69 152 SER A CA 1
ATOM 1084 C C . SER A 1 152 ? -2.001 9.354 -8.137 1.00 85.69 152 SER A C 1
ATOM 1086 O O . SER A 1 152 ? -2.218 10.552 -7.991 1.00 85.69 152 SER A O 1
ATOM 1088 N N . ASP A 1 153 ? -2.443 8.424 -7.287 1.00 89.00 153 ASP A N 1
ATOM 1089 C CA . ASP A 1 153 ? -3.211 8.700 -6.072 1.00 89.00 153 ASP A CA 1
ATOM 1090 C C . ASP A 1 153 ? -2.527 8.044 -4.865 1.00 89.00 153 ASP A C 1
ATOM 1092 O O . ASP A 1 153 ? -2.273 6.844 -4.920 1.00 89.00 153 ASP A O 1
ATOM 1096 N N . PRO A 1 154 ? -2.236 8.760 -3.765 1.00 86.56 154 PRO A N 1
ATOM 1097 C CA . PRO A 1 154 ? -1.497 8.215 -2.623 1.00 86.56 154 PRO A CA 1
ATOM 1098 C C . PRO A 1 154 ? -2.130 6.974 -1.973 1.00 86.56 154 PRO A C 1
ATOM 1100 O O . PRO A 1 154 ? -1.406 6.232 -1.304 1.00 86.56 154 PRO A O 1
ATOM 1103 N N . ARG A 1 155 ? -3.430 6.743 -2.177 1.00 86.06 155 ARG A N 1
ATOM 1104 C CA . ARG A 1 155 ? -4.235 5.682 -1.561 1.00 86.06 155 ARG A CA 1
ATOM 1105 C C . ARG A 1 155 ? -4.129 4.368 -2.330 1.00 86.06 155 ARG A C 1
ATOM 1107 O O . ARG A 1 155 ? -4.086 3.315 -1.706 1.00 86.06 155 ARG A O 1
ATOM 1114 N N . ALA A 1 156 ? -3.994 4.441 -3.653 1.00 89.94 156 ALA A N 1
ATOM 1115 C CA . ALA A 1 156 ? -4.022 3.292 -4.550 1.00 89.94 156 ALA A CA 1
ATOM 1116 C C . ALA A 1 156 ? -2.746 2.428 -4.446 1.00 89.94 156 ALA A C 1
ATOM 1118 O O . ALA A 1 156 ? -1.658 2.854 -4.851 1.00 89.94 156 ALA A O 1
ATOM 1119 N N . GLY A 1 157 ? -2.875 1.193 -3.953 1.00 86.94 157 GLY A N 1
ATOM 1120 C CA . GLY A 1 157 ? -1.775 0.237 -3.791 1.00 86.94 157 GLY A CA 1
ATOM 1121 C C . GLY A 1 157 ? -0.851 0.607 -2.631 1.00 86.94 157 GLY A C 1
ATOM 1122 O O . GLY A 1 157 ? 0.376 0.589 -2.792 1.00 86.94 157 GLY A O 1
ATOM 1123 N N . SER A 1 158 ? -1.407 1.049 -1.497 1.00 88.06 158 SER A N 1
ATOM 1124 C CA . SER A 1 158 ? -0.636 1.679 -0.417 1.00 88.06 158 SER A CA 1
ATOM 1125 C C . SER A 1 158 ? -0.647 0.898 0.904 1.00 88.06 158 SER A C 1
ATOM 1127 O O . SER A 1 158 ? -1.656 0.760 1.586 1.00 88.06 158 SER A O 1
ATOM 1129 N N . GLN A 1 159 ? 0.539 0.452 1.335 1.00 90.00 159 GLN A N 1
ATOM 1130 C CA . GLN A 1 159 ? 0.730 -0.221 2.627 1.00 90.00 159 GLN A CA 1
ATOM 1131 C C . GLN A 1 159 ? 0.249 0.600 3.848 1.00 90.00 159 GLN A C 1
ATOM 1133 O O . GLN A 1 159 ? -0.324 0.009 4.765 1.00 90.00 159 GLN A O 1
ATOM 1138 N N . PRO A 1 160 ? 0.414 1.942 3.892 1.00 88.62 160 PRO A N 1
ATOM 1139 C CA . PRO A 1 160 ? -0.132 2.751 4.983 1.00 88.62 160 PRO A CA 1
ATOM 1140 C C . PRO A 1 160 ? -1.659 2.679 5.098 1.00 88.62 160 PRO A C 1
ATOM 1142 O O . PRO A 1 160 ? -2.180 2.783 6.205 1.00 88.62 160 PRO A O 1
ATOM 1145 N N . LEU A 1 161 ? -2.378 2.474 3.988 1.00 87.69 161 LEU A N 1
ATOM 1146 C CA . LEU A 1 161 ? -3.833 2.341 4.005 1.00 87.69 161 LEU A CA 1
ATOM 1147 C C . LEU A 1 161 ? -4.264 1.037 4.676 1.00 87.69 161 LEU A C 1
ATOM 1149 O O . LEU A 1 161 ? -5.123 1.070 5.552 1.00 87.69 161 LEU A O 1
ATOM 1153 N N . LEU A 1 162 ? -3.624 -0.092 4.344 1.00 90.50 162 LEU A N 1
ATOM 1154 C CA . LEU A 1 162 ? -3.906 -1.369 5.011 1.00 90.50 162 LEU A CA 1
ATOM 1155 C C . LEU A 1 162 ? -3.503 -1.350 6.492 1.00 90.50 162 LEU A C 1
ATOM 1157 O O . LEU A 1 162 ? -4.175 -1.966 7.316 1.00 90.50 162 LEU A O 1
ATOM 1161 N N . ALA A 1 163 ? -2.445 -0.617 6.849 1.00 90.00 163 ALA A N 1
ATOM 1162 C CA . ALA A 1 163 ? -2.059 -0.416 8.245 1.00 90.00 163 ALA A CA 1
ATOM 1163 C C . ALA A 1 163 ? -3.083 0.436 9.018 1.00 90.00 163 ALA A C 1
ATOM 1165 O O . ALA A 1 163 ? -3.406 0.132 10.164 1.00 90.00 163 ALA A O 1
ATOM 1166 N N . ALA A 1 164 ? -3.629 1.485 8.396 1.00 86.88 164 ALA A N 1
ATOM 1167 C CA . ALA A 1 164 ? -4.713 2.268 8.986 1.00 86.88 164 ALA A CA 1
ATOM 1168 C C . ALA A 1 164 ? -5.998 1.433 9.120 1.00 86.88 164 ALA A C 1
ATOM 1170 O O . ALA A 1 164 ? -6.674 1.503 10.145 1.00 86.88 164 ALA A O 1
ATOM 1171 N N . TYR A 1 165 ? -6.296 0.596 8.123 1.00 87.12 165 TYR A N 1
ATOM 1172 C CA . TYR A 1 165 ? -7.430 -0.323 8.142 1.00 87.12 165 TYR A CA 1
ATOM 1173 C C . TYR A 1 165 ? -7.337 -1.329 9.294 1.00 87.12 165 TYR A C 1
ATOM 1175 O O . TYR A 1 165 ? -8.287 -1.512 10.053 1.00 87.12 165 TYR A O 1
ATOM 1183 N N . SER A 1 166 ? -6.171 -1.953 9.475 1.00 90.88 166 SER A N 1
ATOM 1184 C CA . SER A 1 166 ? -5.957 -2.910 10.560 1.00 90.88 166 SER A CA 1
ATOM 1185 C C . SER A 1 166 ? -6.010 -2.250 11.937 1.00 90.88 166 SER A C 1
ATOM 1187 O O . SER A 1 166 ? -6.571 -2.830 12.864 1.00 90.88 166 SER A O 1
ATOM 1189 N N . ALA A 1 167 ? -5.513 -1.015 12.067 1.00 88.00 167 ALA A N 1
ATOM 1190 C CA . ALA A 1 167 ? -5.650 -0.225 13.287 1.00 88.00 167 ALA A CA 1
ATOM 1191 C C . ALA A 1 167 ? -7.118 0.122 13.596 1.00 88.00 167 ALA A C 1
ATOM 1193 O O . ALA A 1 167 ? -7.532 0.039 14.752 1.00 88.00 167 ALA A O 1
ATOM 1194 N N . ALA A 1 168 ? -7.920 0.455 12.578 1.00 85.44 168 ALA A N 1
ATOM 1195 C CA . ALA A 1 168 ? -9.352 0.707 12.739 1.00 85.44 168 ALA A CA 1
ATOM 1196 C C . ALA A 1 168 ? -10.103 -0.551 13.204 1.00 85.44 168 ALA A C 1
ATOM 1198 O O . ALA A 1 168 ? -10.921 -0.486 14.120 1.00 85.44 168 ALA A O 1
ATOM 1199 N N . CYS A 1 169 ? -9.771 -1.715 12.645 1.00 87.19 169 CYS A N 1
ATOM 1200 C CA . CYS A 1 169 ? -10.333 -2.984 13.098 1.00 87.19 169 CYS A CA 1
ATOM 1201 C C . CYS A 1 169 ? -9.888 -3.362 14.514 1.00 87.19 169 CYS A C 1
ATOM 1203 O O . CYS A 1 169 ? -10.706 -3.815 15.315 1.00 87.19 169 CYS A O 1
ATOM 1205 N N . ALA A 1 170 ? -8.629 -3.095 14.868 1.00 88.56 170 ALA A N 1
ATOM 1206 C CA . ALA A 1 170 ? -8.141 -3.301 16.227 1.00 88.56 170 ALA A CA 1
ATOM 1207 C C . ALA A 1 170 ? -8.889 -2.417 17.241 1.00 88.56 170 ALA A C 1
ATOM 1209 O O . ALA A 1 170 ? -9.195 -2.880 18.339 1.00 88.56 170 ALA A O 1
ATOM 1210 N N . ALA A 1 171 ? -9.254 -1.184 16.868 1.00 81.81 171 ALA A N 1
ATOM 1211 C CA . ALA A 1 171 ? -10.097 -0.314 17.693 1.00 81.81 171 ALA A CA 1
ATOM 1212 C C . ALA A 1 171 ? -11.521 -0.874 17.889 1.00 81.81 171 ALA A C 1
ATOM 1214 O O . ALA A 1 171 ? -12.133 -0.636 18.927 1.00 81.81 171 ALA A O 1
ATOM 1215 N N . ALA A 1 172 ? -12.017 -1.673 16.938 1.00 81.69 172 ALA A N 1
ATOM 1216 C CA . ALA A 1 172 ? -13.257 -2.442 17.050 1.00 81.69 172 ALA A CA 1
ATOM 1217 C C . ALA A 1 172 ? -13.081 -3.809 17.747 1.00 81.69 172 ALA A C 1
ATOM 1219 O O . ALA A 1 172 ? -13.992 -4.635 17.724 1.00 81.69 172 ALA A O 1
ATOM 1220 N N . ASN A 1 173 ? -11.924 -4.054 18.374 1.00 88.56 173 ASN A N 1
ATOM 1221 C CA . ASN A 1 173 ? -11.574 -5.303 19.052 1.00 88.56 173 ASN A CA 1
ATOM 1222 C C . ASN A 1 173 ? -11.486 -6.526 18.110 1.00 88.56 173 ASN A C 1
ATOM 1224 O O . ASN A 1 173 ? -11.682 -7.663 18.538 1.00 88.56 173 ASN A O 1
ATOM 1228 N N . ILE A 1 174 ? -11.179 -6.294 16.826 1.00 86.56 174 ILE A N 1
ATOM 1229 C CA . ILE A 1 174 ? -10.972 -7.327 15.803 1.00 86.56 174 ILE A CA 1
ATOM 1230 C C . ILE A 1 174 ? -9.528 -7.249 15.306 1.00 86.56 174 ILE A C 1
ATOM 1232 O O . ILE A 1 174 ? -9.101 -6.273 14.691 1.00 86.56 174 ILE A O 1
ATOM 1236 N N . THR A 1 175 ? -8.754 -8.298 15.561 1.00 93.19 175 THR A N 1
ATOM 1237 C CA . THR A 1 175 ? -7.349 -8.379 15.152 1.00 93.19 175 THR A CA 1
ATOM 1238 C C . THR A 1 175 ? -7.216 -9.082 13.805 1.00 93.19 175 THR A C 1
ATOM 1240 O O . THR A 1 175 ? -7.555 -10.260 13.699 1.00 93.19 175 THR A O 1
ATOM 1243 N N . LEU A 1 176 ? -6.675 -8.392 12.800 1.00 91.62 176 LEU A N 1
ATOM 1244 C CA . LEU A 1 176 ? -6.319 -8.995 11.512 1.00 91.62 176 LEU A CA 1
ATOM 1245 C C . LEU A 1 176 ? -4.944 -9.664 11.587 1.00 91.62 176 LEU A C 1
ATOM 1247 O O . LEU A 1 176 ? -4.050 -9.202 12.302 1.00 91.62 176 LEU A O 1
ATOM 1251 N N . LEU A 1 177 ? -4.746 -10.724 10.805 1.00 93.56 177 LEU A N 1
ATOM 1252 C CA . LEU A 1 177 ? -3.440 -11.360 10.678 1.00 93.56 177 LEU A CA 1
ATOM 1253 C C . LEU A 1 177 ? -2.533 -10.538 9.750 1.00 93.56 177 LEU A C 1
ATOM 1255 O O . LEU A 1 177 ? -2.968 -10.019 8.725 1.00 93.56 177 LEU A O 1
ATOM 1259 N N . ALA A 1 178 ? -1.233 -10.500 10.053 1.00 87.25 178 ALA A N 1
ATOM 1260 C CA . ALA A 1 178 ? -0.220 -9.827 9.233 1.00 87.25 178 ALA A CA 1
ATOM 1261 C C . ALA A 1 178 ? -0.296 -10.118 7.710 1.00 87.25 178 ALA A C 1
ATOM 1263 O O . ALA A 1 178 ? -0.275 -9.148 6.947 1.00 87.25 178 ALA A O 1
ATOM 1264 N N . PRO A 1 179 ? -0.442 -11.379 7.231 1.00 88.00 179 PRO A N 1
ATOM 1265 C CA . PRO A 1 179 ? -0.572 -11.675 5.796 1.00 88.00 179 PRO A CA 1
ATOM 1266 C C . PRO A 1 179 ? -1.798 -11.044 5.123 1.00 88.00 179 PRO A C 1
ATOM 1268 O O . PRO A 1 179 ? -1.816 -10.922 3.906 1.00 88.00 179 PRO A O 1
ATOM 1271 N N . GLN A 1 180 ? -2.813 -10.633 5.886 1.00 86.25 180 GLN A N 1
ATOM 1272 C CA . GLN A 1 180 ? -4.016 -9.987 5.355 1.00 86.25 180 GLN A CA 1
ATOM 1273 C C . GLN A 1 180 ? -3.865 -8.464 5.224 1.00 86.25 180 GLN A C 1
ATOM 1275 O O . GLN A 1 180 ? -4.745 -7.792 4.697 1.00 86.25 180 GLN A O 1
ATOM 1280 N N . THR A 1 181 ? -2.763 -7.910 5.733 1.00 85.94 181 THR A N 1
ATOM 1281 C CA . THR A 1 181 ? -2.511 -6.460 5.785 1.00 85.94 181 THR A CA 1
ATOM 1282 C C . THR A 1 181 ? -1.205 -6.063 5.106 1.00 85.94 181 THR A C 1
ATOM 1284 O O . THR A 1 181 ? -0.826 -4.894 5.129 1.00 85.94 181 THR A O 1
ATOM 1287 N N . ALA A 1 182 ? -0.489 -7.027 4.528 1.00 89.94 182 ALA A N 1
ATOM 1288 C CA . ALA A 1 182 ? 0.796 -6.823 3.880 1.00 89.94 182 ALA A CA 1
ATOM 1289 C C . ALA A 1 182 ? 0.681 -7.090 2.381 1.00 89.94 182 ALA A C 1
ATOM 1291 O O . ALA A 1 182 ? 0.323 -8.193 1.973 1.00 89.94 182 ALA A O 1
ATOM 1292 N N . LEU A 1 183 ? 1.016 -6.086 1.569 1.00 91.12 183 LEU A N 1
ATOM 1293 C CA . LEU A 1 183 ? 1.183 -6.274 0.132 1.00 91.12 183 LEU A CA 1
ATOM 1294 C C . LEU A 1 183 ? 2.423 -7.129 -0.117 1.00 91.12 183 LEU A C 1
ATOM 1296 O O . LEU A 1 183 ? 3.520 -6.817 0.355 1.00 91.12 183 LEU A O 1
ATOM 1300 N N . ALA A 1 184 ? 2.246 -8.206 -0.873 1.00 93.00 184 ALA A N 1
ATOM 1301 C CA . ALA A 1 184 ? 3.350 -9.047 -1.296 1.00 93.00 184 ALA A CA 1
ATOM 1302 C C . ALA A 1 184 ? 4.021 -8.425 -2.522 1.00 93.00 184 ALA A C 1
ATOM 1304 O O . ALA A 1 184 ? 3.358 -7.946 -3.446 1.00 93.00 184 ALA A O 1
ATOM 1305 N N . LEU A 1 185 ? 5.350 -8.447 -2.557 1.00 90.94 185 LEU A N 1
ATOM 1306 C CA . LEU A 1 185 ? 6.061 -8.128 -3.786 1.00 90.94 185 LEU A CA 1
ATOM 1307 C C . LEU A 1 185 ? 5.888 -9.290 -4.777 1.00 90.94 185 LEU A C 1
ATOM 1309 O O . LEU A 1 185 ? 5.968 -10.448 -4.363 1.00 90.94 185 LEU A O 1
ATOM 1313 N N . PRO A 1 186 ? 5.670 -9.002 -6.071 1.00 88.81 186 PRO A N 1
ATOM 1314 C CA . PRO A 1 186 ? 5.740 -10.024 -7.107 1.00 88.81 186 PRO A CA 1
ATOM 1315 C C . PRO A 1 186 ? 7.098 -10.739 -7.062 1.00 88.81 186 PRO A C 1
ATOM 1317 O O . PRO A 1 186 ? 8.127 -10.075 -6.943 1.00 88.81 186 PRO A O 1
ATOM 1320 N N . GLU A 1 187 ? 7.127 -12.066 -7.226 1.00 88.19 187 GLU A N 1
ATOM 1321 C CA . GLU A 1 187 ? 8.384 -12.843 -7.255 1.00 88.19 187 GLU A CA 1
ATOM 1322 C C . GLU A 1 187 ? 9.345 -12.391 -8.369 1.00 88.19 187 GLU A C 1
ATOM 1324 O O . GLU A 1 187 ? 10.549 -12.613 -8.294 1.00 88.19 187 GLU A O 1
ATOM 1329 N N . ASN A 1 188 ? 8.815 -11.738 -9.404 1.00 82.50 188 ASN A N 1
ATOM 1330 C CA . ASN A 1 188 ? 9.554 -11.230 -10.553 1.00 82.50 188 ASN A CA 1
ATOM 1331 C C . ASN A 1 188 ? 9.974 -9.754 -10.432 1.00 82.50 188 ASN A C 1
ATOM 1333 O O . ASN A 1 188 ? 10.422 -9.182 -11.426 1.00 82.50 188 ASN A O 1
ATOM 1337 N N . TRP A 1 189 ? 9.805 -9.110 -9.272 1.00 83.69 189 TRP A N 1
ATOM 1338 C CA . TRP A 1 189 ? 10.197 -7.712 -9.098 1.00 83.69 189 TRP A CA 1
ATOM 1339 C C . TRP A 1 189 ? 11.603 -7.560 -8.511 1.00 83.69 189 TRP A C 1
ATOM 1341 O O . TRP A 1 189 ? 11.875 -7.982 -7.392 1.00 83.69 189 TRP A O 1
ATOM 1351 N N . ASP A 1 190 ? 12.470 -6.876 -9.255 1.00 79.31 190 ASP A N 1
ATOM 1352 C CA . ASP A 1 190 ? 13.905 -6.744 -8.967 1.00 79.31 190 ASP A CA 1
ATOM 1353 C C . ASP A 1 190 ? 14.279 -5.418 -8.270 1.00 79.31 190 ASP A C 1
ATOM 1355 O O . ASP A 1 190 ? 15.411 -4.942 -8.314 1.00 79.31 190 ASP A O 1
ATOM 1359 N N . GLY A 1 191 ? 13.313 -4.769 -7.619 1.00 79.88 191 GLY A N 1
ATOM 1360 C CA . GLY A 1 191 ? 13.549 -3.506 -6.923 1.00 79.88 191 GLY A CA 1
ATOM 1361 C C . GLY A 1 191 ? 13.495 -2.253 -7.813 1.00 79.88 191 GLY A C 1
ATOM 1362 O O . GLY A 1 191 ? 13.623 -2.326 -9.033 1.00 79.88 191 GLY A O 1
ATOM 1363 N N . PRO A 1 192 ? 13.357 -1.051 -7.213 1.00 67.31 192 PRO A N 1
ATOM 1364 C CA . PRO A 1 192 ? 13.511 0.223 -7.924 1.00 67.31 192 PRO A CA 1
ATOM 1365 C C . PRO A 1 192 ? 14.994 0.533 -8.172 1.00 67.31 192 PRO A C 1
ATOM 1367 O O . PRO A 1 192 ? 15.371 1.237 -9.104 1.00 67.31 192 PRO A O 1
ATOM 1370 N N . ALA A 1 193 ? 15.844 -0.036 -7.324 1.00 57.84 193 ALA A N 1
ATOM 1371 C CA . ALA A 1 193 ? 17.256 -0.195 -7.526 1.00 57.84 193 ALA A CA 1
ATOM 1372 C C . ALA A 1 193 ? 17.455 -1.639 -7.977 1.00 57.84 193 ALA A C 1
ATOM 1374 O O . ALA A 1 193 ? 18.002 -2.430 -7.211 1.00 57.84 193 ALA A O 1
ATOM 1375 N N . GLY A 1 194 ? 17.002 -1.962 -9.195 1.00 55.38 194 GLY A N 1
ATOM 1376 C CA . GLY A 1 194 ? 17.479 -3.107 -9.972 1.00 55.38 194 GLY A CA 1
ATOM 1377 C C . GLY A 1 194 ? 18.979 -2.963 -10.199 1.00 55.38 194 GLY A C 1
ATOM 1378 O O . GLY A 1 194 ? 19.468 -2.791 -11.310 1.00 55.38 194 GLY A O 1
ATOM 1379 N N . MET A 1 195 ? 19.730 -2.960 -9.103 1.00 49.50 195 MET A N 1
ATOM 1380 C CA . MET A 1 195 ? 21.161 -3.058 -9.031 1.00 49.50 195 MET A CA 1
ATOM 1381 C C . MET A 1 195 ? 21.488 -4.532 -9.228 1.00 49.50 195 MET A C 1
ATOM 1383 O O . MET A 1 195 ? 22.244 -5.124 -8.464 1.00 49.50 195 MET A O 1
ATOM 1387 N N . HIS A 1 196 ? 21.084 -5.068 -10.377 1.00 53.31 196 HIS A N 1
ATOM 1388 C CA . HIS A 1 196 ? 22.100 -5.692 -11.194 1.00 53.31 196 HIS A CA 1
ATOM 1389 C C . HIS A 1 196 ? 23.128 -4.598 -11.515 1.00 53.31 196 HIS A C 1
ATOM 1391 O O . HIS A 1 196 ? 23.192 -4.067 -12.623 1.00 53.31 196 HIS A O 1
ATOM 1397 N N . LEU A 1 197 ? 23.967 -4.247 -10.524 1.00 53.50 197 LEU A N 1
ATOM 1398 C CA . LEU A 1 197 ? 25.322 -3.839 -10.836 1.00 53.50 197 LEU A CA 1
ATOM 1399 C C . LEU A 1 197 ? 25.776 -4.953 -11.763 1.00 53.50 197 LEU A C 1
ATOM 1401 O O . LEU A 1 197 ? 25.842 -6.115 -11.346 1.00 53.50 197 LEU A O 1
ATOM 1405 N N . SER A 1 198 ? 25.990 -4.621 -13.038 1.00 68.81 198 SER A N 1
ATOM 1406 C CA . SER A 1 198 ? 26.638 -5.566 -13.934 1.00 68.81 198 SER A CA 1
ATOM 1407 C C . SER A 1 198 ? 27.847 -6.100 -13.175 1.00 68.81 198 SER A C 1
ATOM 1409 O O . SER A 1 198 ? 28.455 -5.349 -12.407 1.00 68.81 198 SER A O 1
ATOM 1411 N N . ALA A 1 199 ? 28.186 -7.379 -13.332 1.00 76.62 199 ALA A N 1
ATOM 1412 C CA . ALA A 1 199 ? 29.296 -7.964 -12.578 1.00 76.62 199 ALA A CA 1
ATOM 1413 C C . ALA A 1 199 ? 30.552 -7.060 -12.604 1.00 76.62 199 ALA A C 1
ATOM 1415 O O . ALA A 1 199 ? 31.278 -6.965 -11.619 1.00 76.62 199 ALA A O 1
ATOM 1416 N N . ALA A 1 200 ? 30.741 -6.304 -13.694 1.00 74.94 200 ALA A N 1
ATOM 1417 C CA . ALA A 1 200 ? 31.742 -5.251 -13.806 1.00 74.94 200 ALA A CA 1
ATOM 1418 C C . ALA A 1 200 ? 31.596 -4.121 -12.766 1.00 74.94 200 ALA A C 1
ATOM 1420 O O . ALA A 1 200 ? 32.566 -3.811 -12.080 1.00 74.94 200 ALA A O 1
ATOM 1421 N N . ALA A 1 201 ? 30.421 -3.504 -12.612 1.00 76.94 201 ALA A N 1
ATOM 1422 C CA . ALA A 1 201 ? 30.205 -2.453 -11.618 1.00 76.94 201 ALA A CA 1
ATOM 1423 C C . ALA A 1 201 ? 30.469 -2.958 -10.189 1.00 76.94 201 ALA A C 1
ATOM 1425 O O . ALA A 1 201 ? 31.110 -2.260 -9.402 1.00 76.94 201 ALA A O 1
ATOM 1426 N N . THR A 1 202 ? 30.048 -4.184 -9.857 1.00 80.50 202 THR A N 1
ATOM 1427 C CA . THR A 1 202 ? 30.298 -4.782 -8.534 1.00 80.50 202 THR A CA 1
ATOM 1428 C C . THR A 1 202 ? 31.795 -4.959 -8.308 1.00 80.50 202 THR A C 1
ATOM 1430 O O . THR A 1 202 ? 32.312 -4.538 -7.273 1.00 80.50 202 THR A O 1
ATOM 1433 N N . VAL A 1 203 ? 32.519 -5.464 -9.311 1.00 85.50 203 VAL A N 1
ATOM 1434 C CA . VAL A 1 203 ? 33.984 -5.579 -9.269 1.00 85.50 203 VAL A CA 1
ATOM 1435 C C . VAL A 1 203 ? 34.648 -4.221 -9.038 1.00 85.50 203 VAL A C 1
ATOM 1437 O O . VAL A 1 203 ? 35.514 -4.119 -8.172 1.00 85.50 203 VAL A O 1
ATOM 1440 N N . PHE A 1 204 ? 34.224 -3.160 -9.732 1.00 85.25 204 PHE A N 1
ATOM 1441 C CA . PHE A 1 204 ? 34.790 -1.823 -9.523 1.00 85.25 204 PHE A CA 1
ATOM 1442 C C . PHE A 1 204 ? 34.563 -1.306 -8.100 1.00 85.25 204 PHE A C 1
ATOM 1444 O O . PHE A 1 204 ? 35.490 -0.770 -7.491 1.00 85.25 204 PHE A O 1
ATOM 1451 N N . THR A 1 205 ? 33.365 -1.498 -7.540 1.00 83.44 205 THR A N 1
ATOM 1452 C CA . THR A 1 205 ? 33.081 -1.064 -6.162 1.00 83.44 205 THR A CA 1
ATOM 1453 C C . THR A 1 205 ? 33.898 -1.837 -5.127 1.00 83.44 205 THR A C 1
ATOM 1455 O O . THR A 1 205 ? 34.432 -1.226 -4.201 1.00 83.44 205 THR A O 1
ATOM 1458 N N . VAL A 1 206 ? 34.076 -3.150 -5.315 1.00 88.69 206 VAL A N 1
ATOM 1459 C CA . VAL A 1 206 ? 34.911 -3.980 -4.436 1.00 88.69 206 VAL A CA 1
ATOM 1460 C C . VAL A 1 206 ? 36.372 -3.548 -4.532 1.00 88.69 206 VAL A C 1
ATOM 1462 O O . VAL A 1 206 ? 37.001 -3.329 -3.503 1.00 88.69 206 VAL A O 1
ATOM 1465 N N . MET A 1 207 ? 36.896 -3.325 -5.741 1.00 89.19 207 MET A N 1
ATOM 1466 C CA . MET A 1 207 ? 38.278 -2.870 -5.939 1.00 89.19 207 MET A CA 1
ATOM 1467 C C . MET A 1 207 ? 38.547 -1.515 -5.280 1.00 89.19 207 MET A C 1
ATOM 1469 O O . MET A 1 207 ? 39.565 -1.348 -4.608 1.00 89.19 207 MET A O 1
ATOM 1473 N N . ALA A 1 208 ? 37.629 -0.556 -5.422 1.00 89.62 208 ALA A N 1
ATOM 1474 C CA . ALA A 1 208 ? 37.755 0.747 -4.774 1.00 89.62 208 ALA A CA 1
ATOM 1475 C C . ALA A 1 208 ? 37.718 0.628 -3.240 1.00 89.62 208 ALA A C 1
ATOM 1477 O O . ALA A 1 208 ? 38.539 1.237 -2.552 1.00 89.62 208 ALA A O 1
ATOM 1478 N N . ALA A 1 209 ? 36.813 -0.193 -2.697 1.00 91.19 209 ALA A N 1
ATOM 1479 C CA . ALA A 1 209 ? 36.712 -0.432 -1.260 1.00 91.19 209 ALA A CA 1
ATOM 1480 C C . ALA A 1 209 ? 37.966 -1.124 -0.699 1.00 91.19 209 ALA A C 1
ATOM 1482 O O . ALA A 1 209 ? 38.508 -0.691 0.319 1.00 91.19 209 ALA A O 1
ATOM 1483 N N . THR A 1 210 ? 38.474 -2.154 -1.382 1.00 94.44 210 THR A N 1
ATOM 1484 C CA . THR A 1 210 ? 39.700 -2.854 -0.984 1.00 94.44 210 THR A CA 1
ATOM 1485 C C . THR A 1 210 ? 40.917 -1.936 -1.070 1.00 94.44 210 THR A C 1
ATOM 1487 O O . THR A 1 210 ? 41.719 -1.920 -0.141 1.00 94.44 210 THR A O 1
ATOM 1490 N N . GLY A 1 211 ? 41.035 -1.120 -2.122 1.00 94.00 211 GLY A N 1
ATOM 1491 C CA . GLY A 1 211 ? 42.124 -0.149 -2.260 1.00 94.00 211 GLY A CA 1
ATOM 1492 C C . GLY A 1 211 ? 42.164 0.859 -1.108 1.00 94.00 211 GLY A C 1
ATOM 1493 O O . GLY A 1 211 ? 43.224 1.097 -0.530 1.00 94.00 211 GLY A O 1
ATOM 1494 N N . MET A 1 212 ? 41.002 1.386 -0.708 1.00 93.25 212 MET A N 1
ATOM 1495 C CA . MET A 1 212 ? 40.901 2.278 0.453 1.00 93.25 212 MET A CA 1
ATOM 1496 C C . MET A 1 212 ? 41.223 1.559 1.773 1.00 93.25 212 MET A C 1
ATOM 1498 O O . MET A 1 212 ? 41.924 2.119 2.616 1.00 93.25 212 MET A O 1
ATOM 1502 N N . GLY A 1 213 ? 40.779 0.309 1.941 1.00 93.75 213 GLY A N 1
ATOM 1503 C CA . GLY A 1 213 ? 41.070 -0.492 3.135 1.00 93.75 213 GLY A CA 1
ATOM 1504 C C . GLY A 1 213 ? 42.558 -0.813 3.301 1.00 93.75 213 GLY A C 1
ATOM 1505 O O . GLY A 1 213 ? 43.113 -0.648 4.388 1.00 93.75 213 GLY A O 1
ATOM 1506 N N . VAL A 1 214 ? 43.229 -1.211 2.216 1.00 94.44 214 VAL A N 1
ATOM 1507 C CA . VAL A 1 214 ? 44.675 -1.482 2.221 1.00 94.44 214 VAL A CA 1
ATOM 1508 C C . VAL A 1 214 ? 45.468 -0.199 2.481 1.00 94.44 214 VAL A C 1
ATOM 1510 O O . VAL A 1 214 ? 46.397 -0.212 3.287 1.00 94.44 214 VAL A O 1
ATOM 1513 N N . GLY A 1 215 ? 45.072 0.924 1.872 1.00 92.44 215 GLY A N 1
ATOM 1514 C CA . GLY A 1 215 ? 45.700 2.224 2.123 1.00 92.44 215 GLY A CA 1
ATOM 1515 C C . GLY A 1 215 ? 45.617 2.656 3.592 1.00 92.44 215 GLY A C 1
ATOM 1516 O O . GLY A 1 215 ? 46.605 3.127 4.156 1.00 92.44 215 GLY A O 1
ATOM 1517 N N . ALA A 1 216 ? 44.470 2.430 4.241 1.00 92.19 216 ALA A N 1
ATOM 1518 C CA . ALA A 1 216 ? 44.288 2.728 5.660 1.00 92.19 216 ALA A CA 1
ATOM 1519 C C . ALA A 1 216 ? 45.159 1.840 6.569 1.00 92.19 216 ALA A C 1
ATOM 1521 O O . ALA A 1 216 ? 45.769 2.343 7.514 1.00 92.19 216 ALA A O 1
ATOM 1522 N N . MET A 1 217 ? 45.271 0.541 6.265 1.00 93.00 217 MET A N 1
ATOM 1523 C CA . MET A 1 217 ? 46.141 -0.380 7.012 1.00 93.00 217 MET A CA 1
ATOM 1524 C C . MET A 1 217 ? 47.625 -0.021 6.891 1.00 93.00 217 MET A C 1
ATOM 1526 O O . MET A 1 217 ? 48.361 -0.110 7.874 1.00 93.00 217 MET A O 1
ATOM 1530 N N . TRP A 1 218 ? 48.070 0.430 5.715 1.00 94.44 218 TRP A N 1
ATOM 1531 C CA . TRP A 1 218 ? 49.451 0.876 5.533 1.00 94.44 218 TRP A CA 1
ATOM 1532 C C . TRP A 1 218 ? 49.748 2.112 6.393 1.00 94.44 218 TRP A C 1
ATOM 1534 O O . TRP A 1 218 ? 50.730 2.113 7.135 1.00 94.44 218 TRP A O 1
ATOM 1544 N N . MET A 1 219 ? 48.873 3.122 6.380 1.00 92.19 219 MET A N 1
ATOM 1545 C CA . MET A 1 219 ? 49.040 4.318 7.219 1.00 92.19 219 MET A CA 1
ATOM 1546 C C . MET A 1 219 ? 49.123 3.991 8.717 1.00 92.19 219 MET A C 1
ATOM 1548 O O . MET A 1 219 ? 49.966 4.548 9.412 1.00 92.19 219 MET A O 1
ATOM 1552 N N . LEU A 1 220 ? 48.308 3.053 9.210 1.00 89.88 220 LEU A N 1
ATOM 1553 C CA . LEU A 1 220 ? 48.347 2.619 10.613 1.00 89.88 220 LEU A CA 1
ATOM 1554 C C . LEU A 1 220 ? 49.604 1.820 10.975 1.00 89.88 220 LEU A C 1
ATOM 1556 O O . LEU A 1 220 ? 49.992 1.804 12.134 1.00 89.88 220 LEU A O 1
ATOM 1560 N N . SER A 1 221 ? 50.241 1.171 10.000 1.00 90.44 221 SER A N 1
ATOM 1561 C CA . SER A 1 221 ? 51.456 0.377 10.224 1.00 90.44 221 SER A CA 1
ATOM 1562 C C . SER A 1 221 ? 52.745 1.216 10.199 1.00 90.44 221 SER A C 1
ATOM 1564 O O . SER A 1 221 ? 53.823 0.670 10.416 1.00 90.44 221 SER A O 1
ATOM 1566 N N . ASN A 1 222 ? 52.657 2.513 9.876 1.00 86.62 222 ASN A N 1
ATOM 1567 C CA . ASN A 1 222 ? 53.779 3.468 9.879 1.00 86.62 222 ASN A CA 1
ATOM 1568 C C . ASN A 1 222 ? 53.639 4.574 10.947 1.00 86.62 222 ASN A C 1
ATOM 1570 O O . ASN A 1 222 ? 54.424 5.523 10.947 1.00 86.62 222 ASN A O 1
ATOM 1574 N N . LEU A 1 223 ? 52.648 4.449 11.832 1.00 74.00 223 LEU A N 1
ATOM 1575 C CA . LEU A 1 223 ? 52.546 5.185 13.095 1.00 74.00 223 LEU A CA 1
ATOM 1576 C C . LEU A 1 223 ? 53.194 4.366 14.215 1.00 74.00 223 LEU A C 1
ATOM 1578 O O . LEU A 1 223 ? 53.834 4.997 15.083 1.00 74.00 223 LEU A O 1
#